Protein 7TDS (pdb70)

Foldseek 3Di:
DADADLVRLVLVLVLLLVCLDPVNDQRDDDVVRCVRGVLVVVLSVLSNVLSVVLVVVVVAPQDVVVSVVLSVVSNVLSVVLSPDCLQRNDQDDPRVPPPSRHNVNSSVVSSVSSVVSSVVSVVVVLVVLLVVLQVLCVVLQLNACVSCVPDDPVRLLVSLQVSLVRQLQDLSNVVSNLVSCVVVVHVVSVLSNLVSLLVCLLDPDDPDPSRLVSSLLSLLALQVSLPPPVSSVVVCVVCLLSSLVSLCVSVVPLPPLVVVQVVSCVSYPDPDCRSSCSRNPVSVVVVPDD

Secondary structure (DSSP, 8-state):
-----HHHHHHHHHHHHHTTSSS-PPP---HHHHHH-THHHHHHHHHHHHHHHHHHHHHTTS-HHHHHHHHHHHHHHHHHHHT-HHHHSPP-GGGTT-GGGSHHHHHHHHHHHHHHHHHHHHHHHHHHHHHHHHHHHHHTT-SSHHHHTT--HHHHHHHHHHHHHHHTT-HHHHHHHHHHHHHHT-HHHHHHHHHHHHHHHHH----SHHHHHHHHHHHHHHHHHHTT-HHHHHHHHHTHHHHHHHHHHHS--TT-HHHHHHHHHHH-SS--SHHHHIIIIIHHHHHH--

Nearest PDB structures (foldseek):
  7tdr-assembly1_A  TM=1.002E+00  e=1.238E-33  Aedes albopictus

Structure (mmCIF, N/CA/C/O backbone):
data_7TDS
#
_entry.id   7TDS
#
_cell.length_a   109.875
_cell.length_b   109.875
_cell.length_c   141.782
_cell.angle_alpha   90.000
_cell.angle_beta   90.000
_cell.angle_gamma   90.000
#
_symmetry.space_group_name_H-M   'P 43 21 2'
#
loop_
_entity.id
_entity.type
_entity.pdbx_description
1 polymer '34k2 salivary protein'
2 non-polymer 'SULFATE ION'
3 non-polymer 'NITRATE ION'
4 non-polymer 'SODIUM ION'
5 water water
#
loop_
_atom_site.group_PDB
_atom_site.id
_atom_site.type_symbol
_atom_site.label_atom_id
_atom_site.label_alt_id
_atom_site.label_comp_id
_atom_site.label_asym_id
_atom_site.label_entity_id
_atom_site.label_seq_id
_atom_site.pdbx_PDB_ins_code
_atom_site.Cartn_x
_atom_site.Cartn_y
_atom_site.Cartn_z
_atom_site.occupancy
_atom_site.B_iso_or_equiv
_atom_site.auth_seq_id
_atom_site.auth_comp_id
_atom_site.auth_asym_id
_atom_site.auth_atom_id
_atom_site.pdbx_PDB_model_num
ATOM 1 N N . SER A 1 7 ? 26.28744 96.24163 31.83775 1.000 109.58706 26 SER A N 1
ATOM 2 C CA . SER A 1 7 ? 27.72643 96.21227 32.08506 1.000 106.55872 26 SER A CA 1
ATOM 3 C C . SER A 1 7 ? 28.02920 96.23197 33.57948 1.000 102.62502 26 SER A C 1
ATOM 4 O O . SER A 1 7 ? 27.12262 96.33689 34.40575 1.000 105.79917 26 SER A O 1
ATOM 7 N N . CYS A 1 8 ? 29.31430 96.14203 33.91644 1.000 91.89852 27 CYS A N 1
ATOM 8 C CA . CYS A 1 8 ? 29.75689 96.04594 35.30204 1.000 86.59645 27 CYS A CA 1
ATOM 9 C C . CYS A 1 8 ? 31.02870 96.85767 35.47700 1.000 78.23978 27 CYS A C 1
ATOM 10 O O . CYS A 1 8 ? 32.05328 96.53511 34.86978 1.000 83.46513 27 CYS A O 1
ATOM 13 N N . THR A 1 9 ? 30.96681 97.89963 36.30517 1.000 61.49972 28 THR A N 1
ATOM 14 C CA . THR A 1 9 ? 32.15195 98.63135 36.73062 1.000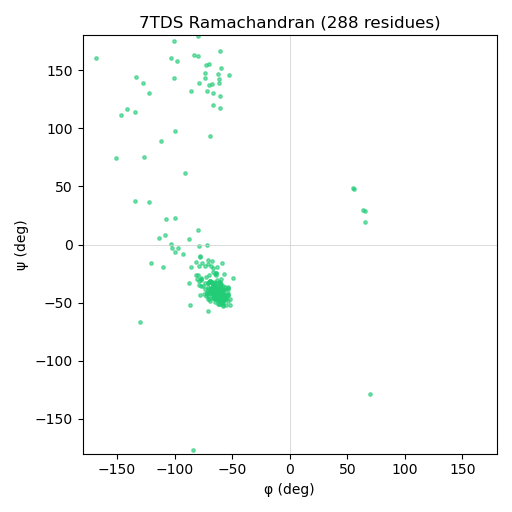 60.76698 28 THR A CA 1
ATOM 15 C C . THR A 1 9 ? 32.23703 98.58614 38.25492 1.000 66.69254 28 THR A C 1
ATOM 16 O O . THR A 1 9 ? 31.24196 98.81440 38.95254 1.000 73.15527 28 THR A O 1
ATOM 20 N N . VAL A 1 10 ? 33.41158 98.22958 38.75777 1.000 59.70122 29 VAL A N 1
ATOM 21 C CA . VAL A 1 10 ? 33.71882 98.20872 40.18079 1.000 59.40822 29 VAL A CA 1
ATOM 22 C C . VAL A 1 10 ? 34.98512 99.02270 40.36150 1.000 49.60812 29 VAL A C 1
ATOM 23 O O . VAL A 1 10 ? 35.90792 98.92392 39.54726 1.000 53.66836 29 VAL A O 1
ATOM 27 N N . SER A 1 11 ? 35.03460 99.83226 41.41150 1.000 46.42912 30 SER A N 1
ATOM 28 C CA . SER A 1 11 ? 36.26626 100.55552 41.68463 1.000 48.03748 30 SER A CA 1
ATOM 29 C C . SER A 1 11 ? 37.24045 99.65854 42.44957 1.000 41.58371 30 SER A C 1
ATOM 30 O O . SER A 1 11 ? 36.86846 98.62739 43.00831 1.000 40.93406 30 SER A O 1
ATOM 33 N N . GLU A 1 12 ? 38.50606 100.06745 42.45449 1.000 41.52610 31 GLU A N 1
ATOM 34 C CA . GLU A 1 12 ? 39.56143 99.26117 43.06043 1.000 43.59500 31 GLU A CA 1
ATOM 35 C C . GLU A 1 12 ? 39.24480 98.95604 44.52840 1.000 51.19752 31 GLU A C 1
ATOM 36 O O . GLU A 1 12 ? 39.32063 97.80126 44.96514 1.000 52.51658 31 GLU A O 1
ATOM 42 N N . GLU A 1 13 ? 38.82293 99.96929 45.29554 1.000 46.97140 32 GLU A N 1
ATOM 43 C CA . GLU A 1 13 ? 38.51070 99.71160 46.70053 1.000 52.24872 32 GLU A CA 1
ATOM 44 C C . GLU A 1 13 ? 37.20932 98.92872 46.85081 1.000 51.75789 32 GLU A C 1
ATOM 45 O O . GLU A 1 13 ? 37.05725 98.16919 47.81151 1.000 49.22890 32 GLU A O 1
ATOM 51 N N . ASP A 1 14 ? 36.26966 99.05854 45.91033 1.000 52.82117 33 ASP A N 1
ATOM 52 C CA . ASP A 1 14 ? 35.04391 98.26415 46.03019 1.000 52.42316 33 ASP A CA 1
ATOM 53 C C . ASP A 1 14 ? 35.30547 96.77553 45.80402 1.000 49.68128 33 ASP A C 1
ATOM 54 O O . ASP A 1 14 ? 34.62220 95.92974 46.39619 1.000 50.61806 33 ASP A O 1
ATOM 59 N N . LEU A 1 15 ? 36.28131 96.42794 44.96020 1.000 49.82229 34 LEU A N 1
ATOM 60 C CA . LEU A 1 15 ? 36.62763 95.01759 44.78709 1.000 51.15870 34 LEU A CA 1
ATOM 61 C C . LEU A 1 15 ? 37.13912 94.42254 46.09462 1.000 52.20186 34 LEU A C 1
ATOM 62 O O . LEU A 1 15 ? 36.84641 93.26443 46.42635 1.000 49.19576 34 LEU A O 1
ATOM 67 N N . THR A 1 16 ? 37.88735 95.21200 46.86170 1.000 49.41805 35 THR A N 1
ATOM 68 C CA . THR A 1 16 ? 38.35562 94.75371 48.16665 1.000 47.29560 35 THR A CA 1
ATOM 69 C C . THR A 1 16 ? 37.19563 94.47344 49.11302 1.000 49.91422 35 THR A C 1
ATOM 70 O O . THR A 1 16 ? 37.22856 93.49237 49.86937 1.000 53.54893 35 THR A O 1
ATOM 74 N N . THR A 1 17 ? 36.14709 95.30621 49.09137 1.000 50.10145 36 THR A N 1
ATOM 75 C CA . THR A 1 17 ? 35.05134 94.99849 50.01098 1.000 52.19053 36 THR A CA 1
ATOM 76 C C . THR A 1 17 ? 34.18994 93.84545 49.50804 1.000 48.62104 36 THR A C 1
ATOM 77 O O . THR A 1 17 ? 33.64079 93.10151 50.32365 1.000 50.53271 36 THR A O 1
ATOM 81 N N . ILE A 1 18 ? 34.09056 93.64180 48.19036 1.000 52.44485 37 ILE A N 1
ATOM 82 C CA . ILE A 1 18 ? 33.44979 92.42642 47.68331 1.000 46.73288 37 ILE A CA 1
ATOM 83 C C . ILE A 1 18 ? 34.17877 91.19517 48.21074 1.000 47.12078 37 ILE A C 1
ATOM 84 O O . ILE A 1 18 ? 33.55863 90.24636 48.70576 1.000 46.36782 37 ILE A O 1
ATOM 89 N N . ARG A 1 19 ? 35.51324 91.21089 48.13432 1.000 44.73863 38 ARG A N 1
ATOM 90 C CA .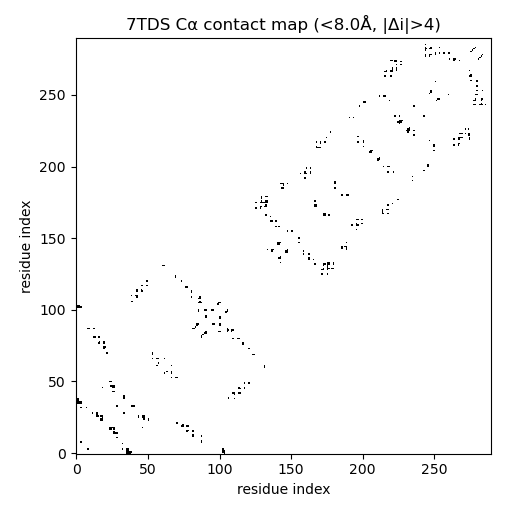 ARG A 1 19 ? 36.31897 90.09608 48.62368 1.000 48.65663 38 ARG A CA 1
ATOM 91 C C . ARG A 1 19 ? 36.06290 89.83317 50.10465 1.000 52.21760 38 ARG A C 1
ATOM 92 O O . ARG A 1 19 ? 35.83599 88.69015 50.51572 1.000 54.20291 38 ARG A O 1
ATOM 100 N N . ASN A 1 20 ? 36.07447 90.87802 50.91944 1.000 51.56707 39 ASN A N 1
ATOM 101 C CA . ASN A 1 20 ? 35.81715 90.65890 52.33408 1.000 56.64813 39 ASN A CA 1
ATOM 102 C C . ASN A 1 20 ? 34.38740 90.19566 52.58402 1.000 55.40242 39 ASN A C 1
ATOM 103 O O . ASN A 1 20 ? 34.15778 89.36041 53.46231 1.000 53.54824 39 ASN A O 1
ATOM 108 N N . ALA A 1 21 ? 33.41740 90.69793 51.82034 1.000 54.52680 40 ALA A N 1
ATOM 109 C CA . ALA A 1 21 ? 32.04111 90.26646 52.03676 1.000 57.84890 40 ALA A CA 1
ATOM 110 C C . ALA A 1 21 ? 31.84596 88.80012 51.66310 1.000 63.27631 40 ALA A C 1
ATOM 111 O O . ALA A 1 21 ? 31.02591 88.10549 52.27331 1.000 67.76588 40 ALA A O 1
ATOM 113 N N . ILE A 1 22 ? 32.58850 88.31021 50.67164 1.000 62.97104 41 ILE A N 1
ATOM 114 C CA . ILE A 1 22 ? 32.50959 86.89463 50.32634 1.000 58.58947 41 ILE A CA 1
ATOM 115 C C . ILE A 1 22 ? 33.14663 86.04143 51.41860 1.000 61.53952 41 ILE A C 1
ATOM 116 O O . ILE A 1 22 ? 32.60370 85.00016 51.80218 1.000 60.89410 41 ILE A O 1
ATOM 121 N N . GLN A 1 23 ? 34.286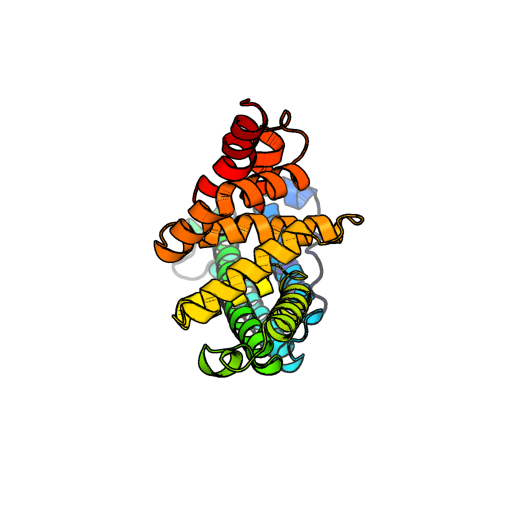86 86.48031 51.96305 1.000 62.49242 42 GLN A N 1
ATOM 122 C CA . GLN A 1 23 ? 34.90874 85.72685 53.04621 1.000 61.62663 42 GLN A CA 1
ATOM 123 C C . GLN A 1 23 ? 33.99448 85.65051 54.26146 1.000 62.96203 42 GLN A C 1
ATOM 124 O O . GLN A 1 23 ? 33.90045 84.60171 54.90875 1.000 65.26288 42 GLN A O 1
ATOM 130 N N . LYS A 1 24 ? 33.29402 86.74504 54.57332 1.000 67.80168 43 LYS A N 1
ATOM 131 C CA . LYS A 1 24 ? 32.39784 86.75133 55.72544 1.000 75.88087 43 LYS A CA 1
ATOM 132 C C . LYS A 1 24 ? 31.20386 85.82591 55.53645 1.000 75.82772 43 LYS A C 1
ATOM 133 O O . LYS A 1 24 ? 30.62802 85.37239 56.52799 1.000 74.56161 43 LYS A O 1
ATOM 139 N N . ALA A 1 25 ? 30.82540 85.52056 54.29821 1.000 75.33158 44 ALA A N 1
ATOM 140 C CA . ALA A 1 25 ? 29.73002 84.58715 54.07860 1.000 81.22108 44 ALA A CA 1
ATOM 141 C C . ALA A 1 25 ? 30.14234 83.12980 54.27172 1.000 79.23216 44 ALA A C 1
ATOM 142 O O . ALA A 1 25 ? 29.26975 82.25536 54.30887 1.000 83.73339 44 ALA A O 1
ATOM 144 N N . SER A 1 26 ? 31.43899 82.84919 54.39672 1.000 71.98846 45 SER A N 1
ATOM 145 C CA . SER A 1 26 ? 31.92331 81.48823 54.58344 1.000 71.94464 45 SER A CA 1
ATOM 146 C C . SER A 1 26 ? 31.84372 80.99678 56.02441 1.000 76.71557 45 SER A C 1
ATOM 147 O O . SER A 1 26 ? 31.95713 79.78505 56.23763 1.000 71.91744 45 SER A O 1
ATOM 150 N N . ARG A 1 27 ? 31.64693 81.89126 56.99833 1.000 92.01588 46 ARG A N 1
ATOM 151 C CA . ARG A 1 27 ? 31.95484 81.62840 58.40156 1.000 111.72579 46 ARG A CA 1
ATOM 152 C C . ARG A 1 27 ? 30.81721 80.89265 59.10424 1.000 121.33819 46 ARG A C 1
ATOM 153 O O . ARG A 1 27 ? 29.80711 80.52761 58.50075 1.000 121.35372 46 ARG A O 1
ATOM 161 N N . ALA A 1 28 ? 30.99103 80.67912 60.41526 1.000 130.29812 47 ALA A N 1
ATOM 162 C CA . ALA A 1 28 ? 30.02984 79.88904 61.18393 1.000 133.71091 47 ALA A CA 1
ATOM 163 C C . ALA A 1 28 ? 28.65339 80.54076 61.21565 1.000 132.82701 47 ALA A C 1
ATOM 164 O O . ALA A 1 28 ? 27.63692 79.84031 61.29537 1.000 136.17283 47 ALA A O 1
ATOM 166 N N . SER A 1 29 ? 28.59938 81.87233 61.14961 1.000 119.14013 48 SER A N 1
ATOM 167 C CA . SER A 1 29 ? 27.32287 82.57640 61.14701 1.000 110.19891 48 SER A CA 1
ATOM 168 C C . SER A 1 29 ? 26.61780 82.51397 59.79045 1.000 103.75352 48 SER A C 1
ATOM 169 O O . SER A 1 29 ? 25.38241 82.55186 59.74293 1.000 94.47122 48 SER A O 1
ATOM 172 N N . LEU A 1 30 ? 27.37349 82.43954 58.68686 1.000 107.23061 49 LEU A N 1
ATOM 173 C CA . LEU A 1 30 ? 26.81079 82.29330 57.33718 1.000 107.14016 49 LEU A CA 1
ATOM 174 C C . LEU A 1 30 ? 25.81371 83.40990 57.01077 1.000 110.65807 49 LEU A C 1
ATOM 175 O O . LEU A 1 30 ? 24.71154 83.16338 56.51336 1.000 105.35685 49 LEU A O 1
ATOM 180 N N . ASP A 1 31 ? 26.21387 84.65143 57.28582 1.000 115.65379 50 ASP A N 1
ATOM 181 C CA . ASP A 1 31 ? 25.31752 85.78997 57.13451 1.000 116.83803 50 ASP A CA 1
ATOM 182 C C . ASP A 1 31 ? 25.21780 86.23111 55.67709 1.000 113.63809 50 ASP A C 1
ATOM 183 O O . ASP A 1 31 ? 26.06678 85.91297 54.83793 1.000 107.29505 50 ASP A O 1
ATOM 188 N N . ASP A 1 32 ? 24.16306 86.99655 55.39567 1.000 115.56391 51 ASP A N 1
ATOM 189 C CA . ASP A 1 32 ? 23.91280 87.49642 54.05020 1.000 113.88521 51 ASP A CA 1
ATOM 190 C C . ASP A 1 32 ? 24.91678 88.57855 53.67469 1.000 110.56195 51 ASP A C 1
ATOM 191 O O . ASP A 1 32 ? 25.16310 89.51093 54.44794 1.000 113.11056 51 ASP A O 1
ATOM 196 N N . VAL A 1 33 ? 25.48856 88.45145 52.47609 1.000 104.42129 52 VAL A N 1
ATOM 197 C CA . VAL A 1 33 ? 26.36729 89.48423 51.94084 1.000 105.54131 52 VAL A CA 1
ATOM 198 C C . VAL A 1 33 ? 25.58118 90.78254 51.81737 1.000 109.91719 52 VAL A C 1
ATOM 199 O O . VAL A 1 33 ? 24.59739 90.86367 51.07046 1.000 111.80515 52 VAL A O 1
ATOM 203 N N . ASN A 1 34 ? 26.00620 91.80455 52.55380 1.000 110.41729 53 ASN A N 1
ATOM 204 C CA . ASN A 1 34 ? 25.29938 93.08102 52.60827 1.000 111.62112 53 ASN A CA 1
ATOM 205 C C . ASN A 1 34 ? 26.16749 94.13438 51.92358 1.000 102.38573 53 ASN A C 1
ATOM 206 O O . ASN A 1 34 ? 26.98807 94.79470 52.56156 1.000 104.57095 53 ASN A O 1
ATOM 211 N N . LEU A 1 35 ? 25.98299 94.28354 50.61429 1.000 88.61359 54 LEU A N 1
ATOM 212 C CA . LEU A 1 35 ? 26.73059 95.25172 49.82556 1.000 78.01780 54 LEU A CA 1
ATOM 213 C C . LEU A 1 35 ? 25.87829 96.49144 49.57380 1.000 72.60054 54 LEU A C 1
ATOM 214 O O . LEU A 1 35 ? 24.66186 96.39430 49.37445 1.000 71.48968 54 LEU A O 1
ATOM 219 N N . ASP A 1 36 ? 26.53112 97.65516 49.58906 1.000 67.30614 55 ASP A N 1
ATOM 220 C CA . ASP A 1 36 ? 25.87605 98.91945 49.27615 1.000 78.44200 55 ASP A CA 1
ATOM 221 C C . ASP A 1 36 ? 25.14577 98.83343 47.93796 1.000 84.82237 55 ASP A C 1
ATOM 222 O O . ASP A 1 36 ? 25.59915 98.17052 46.99730 1.000 86.44079 55 ASP A O 1
ATOM 227 N N . GLU A 1 37 ? 24.00587 99.53065 47.85159 1.000 88.74216 56 GLU A N 1
ATOM 228 C CA . GLU A 1 37 ? 23.20059 99.48758 46.63260 1.000 93.54934 56 GLU A CA 1
ATOM 229 C C . GLU A 1 37 ? 23.89011 100.20566 45.47544 1.000 91.23858 56 GLU A C 1
ATOM 230 O O . GLU A 1 37 ? 23.81676 99.74845 44.32771 1.000 89.27807 56 GLU A O 1
ATOM 236 N N . ASP A 1 38 ? 24.55324 101.33458 45.75242 1.000 95.62437 57 ASP A N 1
ATOM 237 C CA . ASP A 1 38 ? 25.34442 102.00741 44.72379 1.000 99.57348 57 ASP A CA 1
ATOM 238 C C . ASP A 1 38 ? 26.33419 101.04229 44.08956 1.000 90.76981 57 ASP A C 1
ATOM 239 O O . ASP A 1 38 ? 26.56235 101.07078 42.87331 1.000 90.83609 57 ASP A O 1
ATOM 244 N N . LEU A 1 39 ? 26.91992 100.16907 44.90857 1.000 80.97212 58 LEU A N 1
ATOM 245 C CA . LEU A 1 39 ? 27.88244 99.19442 44.41716 1.000 73.36465 58 LEU A CA 1
ATOM 246 C C . LEU A 1 39 ? 27.19595 98.12740 43.57184 1.000 71.05647 58 LEU A C 1
ATOM 247 O O . LEU A 1 39 ? 27.66751 97.78924 42.47881 1.000 72.34768 58 LEU A O 1
ATOM 252 N N . ILE A 1 40 ? 26.07537 97.58837 44.06187 1.000 65.34168 59 ILE A N 1
ATOM 253 C CA . ILE A 1 40 ? 25.30201 96.62453 43.28046 1.000 69.01177 59 ILE A CA 1
ATOM 254 C C . ILE A 1 40 ? 24.85089 97.24467 41.96352 1.000 72.54175 59 ILE A C 1
ATOM 255 O O . ILE A 1 40 ? 24.82898 96.57999 40.91856 1.000 70.98967 59 ILE A O 1
ATOM 260 N N . ALA A 1 41 ? 24.47928 98.52718 41.99640 1.000 70.52971 60 ALA A N 1
ATOM 261 C CA . ALA A 1 41 ? 23.96405 99.18816 40.80303 1.000 73.81373 60 ALA A CA 1
ATOM 262 C C . ALA A 1 41 ? 25.00196 99.20411 39.68882 1.000 75.56348 60 ALA A C 1
ATOM 263 O O . ALA A 1 41 ? 24.68746 98.90110 38.53166 1.000 77.71233 60 ALA A O 1
ATOM 265 N N . LYS A 1 42 ? 26.25200 99.54833 40.02285 1.000 70.34661 61 LYS A N 1
ATOM 266 C CA . LYS A 1 42 ? 27.30475 99.63795 39.01870 1.000 67.50216 61 LYS A CA 1
ATOM 267 C C . LYS A 1 42 ? 27.72898 98.27702 38.49048 1.000 68.73500 61 LYS A C 1
ATOM 268 O O . LYS A 1 42 ? 28.42193 98.21794 37.47048 1.000 70.46234 61 LYS A O 1
ATOM 274 N N . CYS A 1 43 ? 27.34015 97.18838 39.14718 1.000 66.46466 62 CYS A N 1
ATOM 275 C CA . CYS A 1 43 ? 27.74120 95.84505 38.72904 1.000 65.89784 62 CYS A CA 1
ATOM 276 C C . CYS A 1 43 ? 26.66116 94.86165 39.14710 1.000 72.44943 62 CYS A C 1
ATOM 277 O O . CYS A 1 43 ? 26.83091 94.08157 40.09903 1.000 64.16371 62 CYS A O 1
ATOM 280 N N . PRO A 1 44 ? 25.51874 94.85592 38.44295 1.000 78.84203 63 PRO A N 1
ATOM 281 C CA . PRO A 1 44 ? 24.38652 94.00947 38.85806 1.000 75.81161 63 PRO A CA 1
ATOM 282 C C . PRO A 1 44 ? 24.68959 92.52191 38.82627 1.000 69.56442 63 PRO A C 1
ATOM 283 O O . PRO A 1 44 ? 23.97776 91.74738 39.47365 1.000 71.42337 63 PRO A O 1
ATOM 287 N N . LEU A 1 45 ? 25.72379 92.10249 38.09877 1.000 65.91088 64 LEU A N 1
ATOM 288 C CA . LEU A 1 45 ? 26.21150 90.73031 38.18224 1.000 65.88261 64 LEU A CA 1
ATOM 289 C C . LEU A 1 45 ? 26.43102 90.27608 39.62837 1.000 66.49876 64 LEU A C 1
ATOM 290 O O . LEU A 1 45 ? 26.32640 89.08026 39.92588 1.000 68.66290 64 LEU A O 1
ATOM 295 N N . LEU A 1 46 ? 26.73609 91.21133 40.53892 1.000 59.58597 65 LEU A N 1
ATOM 296 C CA . LEU A 1 46 ? 26.96182 90.85307 41.93876 1.000 62.35193 65 LEU A CA 1
ATOM 297 C C . LEU A 1 46 ? 25.71232 90.28506 42.58984 1.000 59.57852 65 LEU A C 1
ATOM 298 O O . LEU A 1 46 ? 25.81945 89.51244 43.54532 1.000 54.48571 65 LEU A O 1
ATOM 303 N N . LYS A 1 47 ? 24.52819 90.65419 42.09221 1.000 61.53027 66 LYS A N 1
ATOM 304 C CA . LYS A 1 47 ? 23.28434 90.18646 42.69705 1.000 67.75101 66 LYS A CA 1
ATOM 305 C C . LYS A 1 47 ? 23.17417 88.66587 42.65829 1.000 65.01316 66 LYS A C 1
ATOM 306 O O . LYS A 1 47 ? 22.73125 88.04528 43.63246 1.000 65.85595 66 LYS A O 1
ATOM 312 N N . THR A 1 48 ? 23.58002 88.04364 41.54901 1.000 65.24320 67 THR A N 1
ATOM 313 C CA . THR A 1 48 ? 23.45356 86.59232 41.45013 1.000 66.17395 67 THR A CA 1
ATOM 314 C C . THR A 1 48 ? 24.53836 85.87617 42.24418 1.000 63.89715 67 THR A C 1
ATOM 315 O O . THR A 1 48 ? 24.30556 84.76881 42.74001 1.000 68.04969 67 THR A O 1
ATOM 319 N N . ILE A 1 49 ? 25.71471 86.49126 42.39210 1.000 61.48420 68 ILE A N 1
ATOM 320 C CA . ILE A 1 49 ? 26.73973 85.93663 43.27597 1.000 56.30087 68 ILE A CA 1
ATOM 321 C C . ILE A 1 49 ? 26.23153 85.89239 44.71481 1.000 56.28064 68 ILE A C 1
ATOM 322 O O . ILE A 1 49 ? 26.30851 84.85858 45.38752 1.000 55.14240 68 ILE A O 1
ATOM 327 N N . THR A 1 50 ? 25.70819 87.01571 45.21124 1.000 56.87107 69 THR A N 1
ATOM 328 C CA . THR A 1 50 ? 25.23342 87.04289 46.59304 1.000 64.85699 69 THR A CA 1
ATOM 329 C C . THR A 1 50 ? 24.02142 86.13819 46.77950 1.000 64.51392 69 THR A C 1
ATOM 330 O O . THR A 1 50 ? 23.87001 85.51333 47.83504 1.000 62.44502 69 THR A O 1
ATOM 334 N N . ALA A 1 51 ? 23.16799 86.03030 45.75730 1.000 61.02656 70 ALA A N 1
ATOM 335 C CA . ALA A 1 51 ? 22.04540 85.10426 45.83671 1.000 59.27918 70 ALA A CA 1
ATOM 336 C C . ALA A 1 51 ? 22.52607 83.66106 45.96657 1.000 61.58356 70 ALA A C 1
ATOM 337 O O . ALA A 1 51 ? 21.96484 82.88326 46.74779 1.000 61.14039 70 ALA A O 1
ATOM 339 N N . SER A 1 52 ? 23.58043 83.29077 45.23028 1.000 58.29726 71 SER A N 1
ATOM 340 C CA . SER A 1 52 ? 24.11465 81.93047 45.32344 1.000 56.76204 71 SER A CA 1
ATOM 341 C C . SER A 1 52 ? 24.59238 81.60746 46.73656 1.000 58.41726 71 SER A C 1
ATOM 342 O O . SER A 1 52 ? 24.27720 80.54246 47.28083 1.000 57.82683 71 SER A O 1
ATOM 345 N N . LEU A 1 53 ? 25.39250 82.50051 47.33475 1.000 56.68584 72 LEU A N 1
ATOM 346 C CA . LEU A 1 53 ? 25.94675 82.21987 48.65652 1.000 55.92786 72 LEU A CA 1
ATOM 347 C C . LEU A 1 53 ? 24.84909 82.15387 49.70743 1.000 54.95460 72 LEU A C 1
ATOM 348 O O . LEU A 1 53 ? 24.91224 81.33156 50.63011 1.000 58.73507 72 LEU A O 1
ATOM 353 N N . LYS A 1 54 ? 23.84922 83.03276 49.59680 1.000 56.36000 73 LYS A N 1
ATOM 354 C CA . LYS A 1 54 ? 22.68731 82.95199 50.47431 1.000 64.65035 73 LYS A CA 1
ATOM 355 C C . LYS A 1 54 ? 21.99381 81.60036 50.32954 1.000 65.91234 73 LYS A C 1
ATOM 356 O O . LYS A 1 54 ? 21.61848 80.97042 51.32665 1.000 66.81590 73 LYS A O 1
ATOM 362 N N . SER A 1 55 ? 21.84072 81.12989 49.08779 1.000 61.02415 74 SER A N 1
ATOM 363 C CA . SER A 1 55 ? 21.17969 79.85316 48.84738 1.000 57.80594 74 SER A CA 1
ATOM 364 C C . SER A 1 55 ? 21.93264 78.70310 49.51025 1.000 54.61596 74 SER A C 1
ATOM 365 O O . SER A 1 55 ? 21.32263 77.85740 50.17163 1.000 56.95585 74 SER A O 1
ATOM 368 N N . VAL A 1 56 ? 23.26291 78.67098 49.37828 1.000 51.58371 75 VAL A N 1
ATOM 369 C CA . VAL A 1 56 ? 24.03804 77.59720 50.00190 1.000 52.29444 75 VAL A CA 1
ATOM 370 C C . VAL A 1 56 ? 23.87638 77.62596 51.51462 1.000 56.29970 75 VAL A C 1
ATOM 371 O O . VAL A 1 56 ? 23.69854 76.58226 52.15505 1.000 58.41315 75 VAL A O 1
ATOM 375 N N . ALA A 1 57 ? 23.96734 78.81816 52.11483 1.000 56.76091 76 ALA A N 1
ATOM 376 C CA . ALA A 1 57 ? 23.86601 78.92267 53.56902 1.000 56.39770 76 ALA A CA 1
ATOM 377 C C . ALA A 1 57 ? 22.48910 78.48617 54.04621 1.000 53.93524 76 ALA A C 1
ATOM 378 O O . ALA A 1 57 ? 22.35957 77.74463 55.02749 1.000 52.27337 76 ALA A O 1
ATOM 380 N N . SER A 1 58 ? 21.44232 78.95412 53.35828 1.000 60.80584 77 SER A N 1
ATOM 381 C CA . SER A 1 58 ? 20.07847 78.55650 53.69190 1.000 64.27531 77 SER A CA 1
ATOM 382 C C . SER A 1 58 ? 19.88483 77.04592 53.56443 1.000 66.46970 77 SER A C 1
ATOM 383 O O . SER A 1 58 ? 19.13874 76.44553 54.34757 1.000 65.74669 77 SER A O 1
ATOM 386 N N . GLU A 1 59 ? 20.57769 76.40979 52.61435 1.000 63.12294 78 GLU A N 1
ATOM 387 C CA . GLU A 1 59 ? 20.48844 74.95998 52.47624 1.000 68.06802 78 GLU A CA 1
ATOM 388 C C . GLU A 1 59 ? 21.24900 74.24518 53.59121 1.000 64.99204 78 GLU A C 1
ATOM 389 O O . GLU A 1 59 ? 20.79822 73.20823 54.09049 1.000 71.24738 78 GLU A O 1
ATOM 395 N N . ILE A 1 60 ? 22.40728 74.77436 53.99193 1.000 58.52855 79 ILE A N 1
ATOM 396 C CA . ILE A 1 60 ? 23.12673 74.20105 55.12606 1.000 62.17306 79 ILE A CA 1
ATOM 397 C C . ILE A 1 60 ? 22.31621 74.35717 56.40867 1.000 64.11004 79 ILE A C 1
ATOM 398 O O . ILE A 1 60 ? 22.36318 73.48991 57.29057 1.000 61.24636 79 ILE A O 1
ATOM 403 N N . ALA A 1 61 ? 21.55688 75.45202 56.53558 1.000 62.23246 80 ALA A N 1
ATOM 404 C CA . ALA A 1 61 ? 20.73145 75.62761 57.72862 1.000 69.04979 80 ALA A CA 1
ATOM 405 C C . ALA A 1 61 ? 19.62992 74.57631 57.78826 1.000 74.32768 80 ALA A C 1
ATOM 406 O O . ALA A 1 61 ? 19.33552 74.03929 58.86091 1.000 77.90279 80 ALA A O 1
ATOM 408 N N . THR A 1 62 ? 19.02352 74.25632 56.63819 1.000 75.88887 81 THR A N 1
ATOM 409 C CA . THR A 1 62 ? 17.99910 73.21384 56.59232 1.000 75.64758 81 THR A CA 1
ATOM 410 C C . THR A 1 62 ? 18.54712 71.87352 57.07067 1.000 81.55093 81 THR A C 1
ATOM 411 O O . THR A 1 62 ? 17.85632 71.13074 57.77928 1.000 80.98038 81 THR A O 1
ATOM 415 N N . LEU A 1 63 ? 19.79624 71.55944 56.71322 1.000 85.40337 82 LEU A N 1
ATOM 416 C CA . LEU A 1 63 ? 20.41692 70.30795 57.14518 1.000 85.53630 82 LEU A CA 1
ATOM 417 C C . LEU A 1 63 ? 20.36494 70.11943 58.65588 1.000 88.27481 82 LEU A C 1
ATOM 418 O O . LEU A 1 63 ? 20.12851 69.00612 59.14235 1.000 84.79262 82 LEU A O 1
ATOM 423 N N . LYS A 1 64 ? 20.60983 71.18753 59.41687 1.000 103.22289 83 LYS A N 1
ATOM 424 C CA . LYS A 1 64 ? 20.60077 71.07041 60.87424 1.000 111.68912 83 LYS A CA 1
ATOM 425 C C . LYS A 1 64 ? 19.23358 70.63616 61.38972 1.000 111.05234 83 LYS A C 1
ATOM 426 O O . LYS A 1 64 ? 19.14108 69.83323 62.32638 1.000 115.51219 83 LYS A O 1
ATOM 432 N N . ASP A 1 65 ? 18.16066 71.14439 60.77702 1.000 111.03905 84 ASP A N 1
ATOM 433 C CA . ASP A 1 65 ? 16.80823 70.84291 61.24054 1.000 115.22326 84 ASP A CA 1
ATOM 434 C C . ASP A 1 65 ? 16.46798 69.36476 61.11351 1.000 108.43438 84 ASP A C 1
ATOM 435 O O . ASP A 1 65 ? 15.58996 68.87075 61.82669 1.000 114.83663 84 ASP A O 1
ATOM 440 N N . THR A 1 66 ? 17.12213 68.65088 60.20452 1.000 98.15033 85 THR A N 1
ATOM 441 C CA . THR A 1 66 ? 16.84024 67.23995 60.01069 1.000 87.57142 85 THR A CA 1
ATOM 442 C C . THR A 1 66 ? 17.53381 66.40281 61.08403 1.000 89.01787 85 THR A C 1
ATOM 443 O O . THR A 1 66 ? 18.25989 66.91053 61.94925 1.000 81.60507 85 THR A O 1
ATOM 447 N N . GLY A 1 67 ? 17.32161 65.08989 61.00641 1.000 102.44226 86 GLY A N 1
ATOM 448 C CA . GLY A 1 67 ? 17.95298 64.12922 61.88286 1.000 116.27301 86 GLY A CA 1
ATOM 449 C C . GLY A 1 67 ? 19.37226 63.76268 61.52131 1.000 119.99670 86 GLY A C 1
ATOM 450 O O . GLY A 1 67 ? 19.90858 62.78730 62.05306 1.000 128.29899 86 GLY A O 1
ATOM 451 N N . ILE A 1 68 ? 20.00149 64.51598 60.62039 1.000 107.68113 87 ILE A N 1
ATOM 452 C CA . ILE A 1 68 ? 21.38987 64.26048 60.26812 1.000 98.46919 87 ILE A CA 1
ATOM 453 C C . ILE A 1 68 ? 22.28380 64.62682 61.44330 1.000 96.64767 87 ILE A C 1
ATOM 454 O O . ILE A 1 68 ? 22.07648 65.65093 62.11159 1.000 92.82030 87 ILE A O 1
ATOM 459 N N . SER A 1 69 ? 23.27043 63.77252 61.71651 1.000 98.31582 88 SER A N 1
ATOM 460 C CA . SER A 1 69 ? 24.16690 63.99735 62.84325 1.000 102.39933 88 SER A CA 1
ATOM 461 C C . SER A 1 69 ? 24.92402 65.30417 62.66321 1.000 108.05391 88 SER A C 1
ATOM 462 O O . SER A 1 69 ? 25.37162 65.63483 61.56047 1.000 108.85999 88 SER A O 1
ATOM 465 N N . GLU A 1 70 ? 25.06434 66.05411 63.75914 1.000 109.59074 89 GLU A N 1
ATOM 466 C CA . GLU A 1 70 ? 25.75994 67.33326 63.68891 1.000 112.24444 89 GLU A CA 1
ATOM 467 C C . GLU A 1 70 ? 27.24439 67.16204 63.39942 1.000 112.43928 89 GLU A C 1
ATOM 468 O O . GLU A 1 70 ? 27.91409 68.14339 63.06010 1.000 111.71639 89 GLU A O 1
ATOM 474 N N . GLU A 1 71 ? 27.77300 65.94457 63.53709 1.000 113.49661 90 GLU A N 1
ATOM 475 C CA . GLU A 1 71 ? 29.12429 65.66792 63.06475 1.000 116.45438 90 GLU A CA 1
ATOM 476 C C . GLU A 1 71 ? 29.21730 65.86465 61.55639 1.000 111.71201 90 GLU A C 1
ATOM 477 O O . GLU A 1 71 ? 30.16091 66.48705 61.05351 1.000 108.38254 90 GLU A O 1
ATOM 483 N N . GLN A 1 72 ? 28.22853 65.34567 60.81911 1.000 106.37833 91 GLN A N 1
ATOM 484 C CA . GLN A 1 72 ? 28.23622 65.45025 59.36380 1.000 99.87161 91 GLN A CA 1
ATOM 485 C C . GLN A 1 72 ? 27.98128 66.88072 58.90410 1.000 90.51949 91 GLN A C 1
ATOM 486 O O . GLN A 1 72 ? 28.58423 67.33821 57.92633 1.000 85.35558 91 GLN A O 1
ATOM 492 N N . VAL A 1 73 ? 27.09049 67.59919 59.59441 1.000 88.19436 92 VAL A N 1
ATOM 493 C CA . VAL A 1 73 ? 26.88153 69.01616 59.31054 1.000 83.94016 92 VAL A CA 1
ATOM 494 C C . VAL A 1 73 ? 28.17124 69.80191 59.50345 1.000 86.04797 92 VAL A C 1
ATOM 495 O O . VAL A 1 73 ? 28.44901 70.74847 58.75584 1.000 82.35181 92 VAL A O 1
ATOM 499 N N . ASP A 1 74 ? 28.98417 69.42108 60.49409 1.000 90.96090 93 ASP A N 1
ATOM 500 C CA . ASP A 1 74 ? 30.26131 70.09588 60.71249 1.000 94.50773 93 ASP A CA 1
ATOM 501 C C . ASP A 1 74 ? 31.24513 69.81155 59.58534 1.000 87.86324 93 ASP A C 1
ATOM 502 O O . ASP A 1 74 ? 31.96769 70.71357 59.14932 1.000 87.67242 93 ASP A O 1
ATOM 507 N N . GLU A 1 75 ? 31.30441 68.55987 59.11924 1.000 85.53540 94 GLU A N 1
ATOM 508 C CA . GLU A 1 75 ? 32.12950 68.23524 57.95955 1.000 90.77574 94 GLU A CA 1
ATOM 509 C C . GLU A 1 75 ? 31.70254 69.04810 56.74241 1.000 85.16361 94 GLU A C 1
ATOM 510 O O . GLU A 1 75 ? 32.54603 69.55581 55.99359 1.000 83.80870 94 GLU A O 1
ATOM 516 N N . LEU A 1 76 ? 30.39343 69.19983 56.54359 1.000 80.27278 95 LEU A N 1
ATOM 517 C CA . LEU A 1 76 ? 29.90215 70.00669 55.43441 1.000 77.74125 95 LEU A CA 1
ATOM 518 C C . LEU A 1 76 ? 30.26858 71.47770 55.60242 1.000 76.60985 95 LEU A C 1
ATOM 519 O O . LEU A 1 76 ? 30.69168 72.12876 54.63864 1.000 67.80320 95 LEU A O 1
ATOM 524 N N . LYS A 1 77 ? 30.09656 72.02578 56.81231 1.000 76.47987 96 LYS A N 1
ATOM 525 C CA . LYS A 1 77 ? 30.35905 73.44713 57.01305 1.000 77.13480 96 LYS A CA 1
ATOM 526 C C . LYS A 1 77 ? 31.82972 73.77680 56.80295 1.000 75.92488 96 LYS A C 1
ATOM 527 O O . LYS A 1 77 ? 32.15515 74.86192 56.30719 1.000 72.18907 96 LYS A O 1
ATOM 533 N N . GLN A 1 78 ? 32.73080 72.85710 57.15731 1.000 72.34830 97 GLN A N 1
ATOM 534 C CA . GLN A 1 78 ? 34.14910 73.10773 56.93498 1.000 77.14980 97 GLN A CA 1
ATOM 535 C C . GLN A 1 78 ? 34.53048 72.95763 55.47044 1.000 72.19229 97 GLN A C 1
ATOM 536 O O . GLN A 1 78 ? 35.38923 73.70104 54.98585 1.000 72.88150 97 GLN A O 1
ATOM 542 N N . SER A 1 79 ? 33.91236 72.01295 54.75701 1.000 68.74299 98 SER A N 1
ATOM 543 C CA . SER A 1 79 ? 34.10664 71.92641 53.31250 1.000 66.71647 98 SER A CA 1
ATOM 544 C C . SER A 1 79 ? 33.69700 73.22932 52.63129 1.000 62.97391 98 SER A C 1
ATOM 545 O O . SER A 1 79 ? 34.47053 73.81132 51.86458 1.000 65.80455 98 SER A O 1
ATOM 548 N N . TYR A 1 80 ? 32.48139 73.70805 52.91279 1.000 61.37061 99 TYR A N 1
ATOM 549 C CA . TYR A 1 80 ? 32.04161 75.01061 52.41896 1.000 59.88798 99 TYR A CA 1
ATOM 550 C C . TYR A 1 80 ? 33.04978 76.09928 52.75745 1.000 64.00890 99 TYR A C 1
ATOM 551 O O . TYR A 1 80 ? 33.41857 76.91556 51.90269 1.000 63.24142 99 TYR A O 1
ATOM 560 N N . GLU A 1 81 ? 33.50824 76.12400 54.00879 1.000 69.50017 100 GLU A N 1
ATOM 561 C CA . GLU A 1 81 ? 34.42167 77.17916 54.43953 1.000 74.15947 100 GLU A CA 1
ATOM 562 C C . GLU A 1 81 ? 35.73978 77.11615 53.67576 1.000 64.48991 100 GLU A C 1
ATOM 563 O O . GLU A 1 81 ? 36.28343 78.15141 53.26998 1.000 58.77977 100 GLU A O 1
ATOM 569 N N . GLN A 1 82 ? 36.27016 75.90780 53.47286 1.000 64.35431 101 GLN A N 1
ATOM 570 C CA . GLN A 1 82 ? 37.50550 75.76541 52.71247 1.000 69.23236 101 GLN A CA 1
ATOM 571 C C . GLN A 1 82 ? 37.31277 76.19764 51.26703 1.000 64.01176 101 GLN A C 1
ATOM 572 O O . GLN A 1 82 ? 38.18271 76.86052 50.69577 1.000 63.81721 101 GLN A O 1
ATOM 578 N N . GLN A 1 83 ? 36.16788 75.86183 50.66841 1.000 56.48474 102 GLN A N 1
ATOM 579 C CA . GLN A 1 83 ? 35.96704 76.17874 49.26020 1.000 60.92204 102 GLN A CA 1
ATOM 580 C C . GLN A 1 83 ? 35.78736 77.67684 49.04320 1.000 63.36849 102 GLN A C 1
ATOM 581 O O . GLN A 1 83 ? 36.25492 78.22605 48.03641 1.000 66.85383 102 GLN A O 1
ATOM 587 N N . VAL A 1 84 ? 35.11584 78.35860 49.97023 1.000 60.21813 103 VAL A N 1
ATOM 588 C CA . VAL A 1 84 ? 35.00916 79.80769 49.85604 1.000 61.43900 103 VAL A CA 1
ATOM 589 C C . VAL A 1 84 ? 36.37580 80.46142 50.02267 1.000 61.52092 103 VAL A C 1
ATOM 590 O O . VAL A 1 84 ? 36.71498 81.40290 49.29540 1.000 56.33132 103 VAL A O 1
ATOM 594 N N . ASN A 1 85 ? 37.18290 79.98004 50.97970 1.000 61.35503 104 ASN A N 1
ATOM 595 C CA . ASN A 1 85 ? 38.51692 80.54995 51.15450 1.000 60.18921 104 ASN A CA 1
ATOM 596 C C . ASN A 1 85 ? 39.35784 80.38776 49.89364 1.000 60.89059 104 ASN A C 1
ATOM 597 O O . ASN A 1 85 ? 40.17866 81.25790 49.58170 1.000 60.94637 104 ASN A O 1
ATOM 602 N N . GLU A 1 86 ? 39.14245 79.30753 49.13604 1.000 59.55481 105 GLU A N 1
ATOM 603 C CA . GLU A 1 86 ? 39.83804 79.14628 47.86092 1.000 60.95744 105 GLU A CA 1
ATOM 604 C C . GLU A 1 86 ? 39.46397 80.25275 46.88731 1.000 57.22327 105 GLU A C 1
ATOM 605 O O . GLU A 1 86 ? 40.31649 80.75244 46.14527 1.000 61.33925 105 GLU A O 1
ATOM 611 N N . ILE A 1 87 ? 38.19000 80.64227 46.86798 1.000 54.25084 106 ILE A N 1
ATOM 612 C CA . ILE A 1 87 ? 37.76103 81.73938 46.00726 1.000 56.01126 106 ILE A CA 1
ATOM 613 C C . ILE A 1 87 ? 38.36464 83.05947 46.48618 1.000 57.67270 106 ILE A C 1
ATOM 614 O O . ILE A 1 87 ? 38.87203 83.85332 45.68570 1.000 51.49243 106 ILE A O 1
ATOM 619 N N . VAL A 1 88 ? 38.34340 83.29879 47.80270 1.000 57.33477 107 VAL A N 1
ATOM 620 C CA . VAL A 1 88 ? 38.90870 84.53151 48.35006 1.000 57.96372 107 VAL A CA 1
ATOM 621 C C . VAL A 1 88 ? 40.37959 84.66597 47.96771 1.000 59.40212 107 VAL A C 1
ATOM 622 O O . VAL A 1 88 ? 40.85224 85.75746 47.62710 1.000 59.89813 107 VAL A O 1
ATOM 626 N N . LYS A 1 89 ? 41.11730 83.55977 47.98468 1.000 62.09577 108 LYS A N 1
ATOM 627 C CA . LYS A 1 89 ? 42.54358 83.58691 47.68394 1.000 64.37262 108 LYS A CA 1
ATOM 628 C C . LYS A 1 89 ? 42.84544 83.65262 46.19223 1.000 59.87490 108 LYS A C 1
ATOM 629 O O . LYS A 1 89 ? 44.02185 83.70724 45.82875 1.000 67.00794 108 LYS A O 1
ATOM 635 N N . SER A 1 90 ? 41.83315 83.65246 45.32579 1.000 53.99686 109 SER A N 1
ATOM 636 C CA . SER A 1 90 ? 42.06734 83.58143 43.88270 1.000 57.69004 109 SER A CA 1
ATOM 637 C C . SER A 1 90 ? 42.76459 84.83899 43.37649 1.000 62.58771 109 SER A C 1
ATOM 638 O O . SER A 1 90 ? 42.22159 85.94712 43.47834 1.000 63.26735 109 SER A O 1
ATOM 641 N N . ARG A 1 91 ? 43.95668 84.66725 42.80019 1.000 66.97085 110 ARG A N 1
ATOM 642 C CA . ARG A 1 91 ? 44.68284 85.82407 42.28731 1.000 71.82019 110 ARG A CA 1
ATOM 643 C C . ARG A 1 91 ? 44.06530 86.35171 40.99788 1.000 66.24362 110 ARG A C 1
ATOM 644 O O . ARG A 1 91 ? 44.07741 87.56651 40.77107 1.000 66.81206 110 ARG A O 1
ATOM 652 N N . ASP A 1 92 ? 43.49421 85.47206 40.16376 1.000 64.26883 111 ASP A N 1
ATOM 653 C CA . ASP A 1 92 ? 42.85709 85.92212 38.92535 1.000 68.41794 111 ASP A CA 1
ATOM 654 C C . ASP A 1 92 ? 41.68603 86.86132 39.18859 1.000 66.13642 111 ASP A C 1
ATOM 655 O O . ASP A 1 92 ? 41.41211 87.74971 38.37236 1.000 68.50521 111 ASP A O 1
ATOM 660 N N . ILE A 1 93 ? 40.97399 86.67437 40.29721 1.000 53.24407 112 ILE A N 1
ATOM 661 C CA . ILE A 1 93 ? 39.81578 87.51164 40.59884 1.000 52.58532 112 ILE A CA 1
ATOM 662 C C . ILE A 1 93 ? 40.22508 88.77922 41.33512 1.000 53.63424 112 ILE A C 1
ATOM 663 O O . ILE A 1 93 ? 39.88219 89.88483 40.91118 1.000 57.20239 112 ILE A O 1
ATOM 668 N N . PHE A 1 94 ? 40.99173 88.63946 42.42446 1.000 53.65780 113 PHE A N 1
ATOM 669 C CA . PHE A 1 94 ? 41.12253 89.69179 43.42314 1.000 54.64828 113 PHE A CA 1
ATOM 670 C C . PHE A 1 94 ? 42.47948 90.38508 43.47819 1.000 63.57559 113 PHE A C 1
ATOM 671 O O . PHE A 1 94 ? 42.55660 91.48908 44.02507 1.000 67.26699 113 PHE A O 1
ATOM 679 N N . GLU A 1 95 ? 43.53823 89.79159 42.94117 1.000 62.27564 114 GLU A N 1
ATOM 680 C CA . GLU A 1 95 ? 44.87277 90.34261 43.11758 1.000 65.74193 114 GLU A CA 1
ATOM 681 C C . GLU A 1 95 ? 45.33869 91.05313 41.85303 1.000 70.72324 114 GLU A C 1
ATOM 682 O O . GLU A 1 95 ? 44.79956 90.85448 40.76037 1.000 70.92687 114 GLU A O 1
ATOM 688 N N . LYS A 1 96 ? 46.32887 91.92489 42.02839 1.000 73.45015 115 LYS A N 1
ATOM 689 C CA . LYS A 1 96 ? 46.89287 92.65745 40.90394 1.000 78.18495 115 LYS A CA 1
ATOM 690 C C . LYS A 1 96 ? 47.51798 91.69159 39.89758 1.000 82.33275 115 LYS A C 1
ATOM 691 O O . LYS A 1 96 ? 48.03974 90.63149 40.25750 1.000 82.47537 115 LYS A O 1
ATOM 697 N N . GLN A 1 97 ? 47.44269 92.05857 38.62021 1.000 89.63568 116 GLN A N 1
ATOM 698 C CA . GLN A 1 97 ? 48.04675 91.24464 37.57378 1.000 93.89925 116 GLN A CA 1
ATOM 699 C C . GLN A 1 97 ? 49.56663 91.27437 37.69804 1.000 93.41218 116 GLN A C 1
ATOM 700 O O . GLN A 1 97 ? 50.17015 92.32037 37.96158 1.000 85.28139 116 GLN A O 1
ATOM 706 N N . SER A 1 98 ? 50.18650 90.11392 37.51349 1.000 100.13848 117 SER A N 1
ATOM 707 C CA . SER A 1 98 ? 51.61180 89.95501 37.75575 1.000 107.75658 117 SER A CA 1
ATOM 708 C C . SER A 1 98 ? 52.26878 89.21201 36.60092 1.000 109.69484 117 SER A C 1
ATOM 709 O O . SER A 1 98 ? 51.66499 88.31427 36.00503 1.000 106.33659 117 SER A O 1
ATOM 712 N N . GLY A 1 99 ? 53.50347 89.60390 36.28583 1.000 116.33139 118 GLY A N 1
ATOM 713 C CA . GLY A 1 99 ? 54.31156 88.84813 35.33162 1.000 122.56376 118 GLY A CA 1
ATOM 714 C C . GLY A 1 99 ? 53.79304 88.95942 33.90970 1.000 121.43626 118 GLY A C 1
ATOM 715 O O . GLY A 1 99 ? 53.57777 90.05825 33.38149 1.000 121.09867 118 GLY A O 1
ATOM 716 N N . GLY A 1 100 ? 53.60413 87.80166 33.27185 1.000 117.55987 119 GLY A N 1
ATOM 717 C CA . GLY A 1 100 ? 53.04710 87.72732 31.93415 1.000 113.11134 119 GLY A CA 1
ATOM 718 C C . GLY A 1 100 ? 51.56751 88.02989 31.83577 1.000 105.44934 119 GLY A C 1
ATOM 719 O O . GLY A 1 100 ? 51.01736 87.99788 30.73014 1.000 103.37624 119 GLY A O 1
ATOM 720 N N . ASP A 1 101 ? 50.90894 88.31710 32.96129 1.000 95.30024 120 ASP A N 1
ATOM 721 C CA . ASP A 1 101 ? 49.50473 88.70445 32.98286 1.000 87.70573 120 ASP A CA 1
ATOM 722 C C . ASP A 1 101 ? 49.29462 90.21707 32.92539 1.000 71.44722 120 ASP A C 1
ATOM 723 O O . ASP A 1 101 ? 48.14428 90.65920 32.80524 1.000 68.13996 120 ASP A O 1
ATOM 728 N N . VAL A 1 102 ? 50.35832 91.02044 33.03090 1.000 63.97426 121 VAL A N 1
ATOM 729 C CA . VAL A 1 102 ? 50.18639 92.46818 33.00823 1.000 68.66821 121 VAL A CA 1
ATOM 730 C C . VAL A 1 102 ? 49.55788 92.88238 31.68616 1.000 68.98603 121 VAL A C 1
ATOM 731 O O . VAL A 1 102 ? 50.02742 92.50082 30.60518 1.000 64.78877 121 VAL A O 1
ATOM 735 N N . MET A 1 103 ? 48.46985 93.64822 31.77665 1.000 65.05434 122 MET A N 1
ATOM 736 C CA . MET A 1 103 ? 47.73821 94.19554 30.63537 1.000 59.35054 122 MET A CA 1
ATOM 737 C C . MET A 1 103 ? 47.08144 93.10716 29.78219 1.000 62.67512 122 MET A C 1
ATOM 738 O O . MET A 1 103 ? 46.74792 93.33984 28.61395 1.000 68.88797 122 MET A O 1
ATOM 743 N N . LYS A 1 104 ? 46.88562 91.91399 30.32932 1.000 56.34599 123 LYS A N 1
ATOM 744 C CA . LYS A 1 104 ? 45.96295 90.98832 29.68641 1.000 57.71276 123 LYS A CA 1
ATOM 745 C C . LYS A 1 104 ? 44.53089 91.48905 29.84560 1.000 51.98179 123 LYS A C 1
ATOM 746 O O . LYS A 1 104 ? 44.19954 92.23572 30.77539 1.000 55.58706 123 LYS A O 1
ATOM 752 N N . GLU A 1 105 ? 43.67842 91.05491 28.92371 1.000 51.72308 124 GLU A N 1
ATOM 753 C CA . GLU A 1 105 ? 42.25637 91.36691 28.98716 1.000 66.45970 124 GLU A CA 1
ATOM 754 C C . GLU A 1 105 ? 41.60954 90.84758 30.26339 1.000 64.83659 124 GLU A C 1
ATOM 755 O O . GLU A 1 105 ? 40.62899 91.43299 30.73438 1.000 68.98234 124 GLU A O 1
ATOM 761 N N . GLN A 1 106 ? 42.12314 89.74070 30.82010 1.000 62.98966 125 GLN A N 1
ATOM 762 C CA . GLN A 1 106 ? 41.56718 89.16512 32.04740 1.000 58.41003 125 GLN A CA 1
ATOM 763 C C . GLN A 1 106 ? 41.55928 90.14830 33.20760 1.000 54.88137 125 GLN A C 1
ATOM 764 O O . GLN A 1 106 ? 40.74197 89.99559 34.12234 1.000 60.81349 125 GLN A O 1
ATOM 770 N N . GLY A 1 107 ? 42.45419 91.14001 33.20225 1.000 50.75913 126 GLY A N 1
ATOM 771 C CA . GLY A 1 107 ? 42.51521 92.10758 34.29099 1.000 56.13933 126 GLY A CA 1
ATOM 772 C C . GLY A 1 107 ? 41.31863 93.03976 34.38348 1.000 57.82933 126 GLY A C 1
ATOM 773 O O . GLY A 1 107 ? 41.11483 93.66551 35.43389 1.000 66.08662 126 GLY A O 1
ATOM 774 N N . ALA A 1 108 ? 40.53550 93.15828 33.30852 1.000 55.44302 127 ALA A N 1
ATOM 775 C CA . ALA A 1 108 ? 39.34811 94.00685 33.32775 1.000 59.11663 127 ALA A CA 1
ATOM 776 C C . ALA A 1 108 ? 38.35209 93.51234 34.37651 1.000 67.28507 127 ALA A C 1
ATOM 777 O O . ALA A 1 108 ? 38.18420 92.30413 34.57941 1.000 67.37249 127 ALA A O 1
ATOM 779 N N . MET A 1 109 ? 37.69484 94.46601 35.04852 1.000 66.35094 128 MET A N 1
ATOM 780 C CA . MET A 1 109 ? 36.81484 94.13708 36.16496 1.000 58.30366 128 MET A CA 1
ATOM 781 C C . MET A 1 109 ? 35.69287 93.20014 35.73594 1.000 55.65307 128 MET A C 1
ATOM 782 O O . MET A 1 109 ? 35.35361 92.25836 36.46085 1.000 57.37497 128 MET A O 1
ATOM 787 N N . ILE A 1 110 ? 35.12591 93.42186 34.54739 1.000 52.21635 129 ILE A N 1
ATOM 788 C CA . ILE A 1 110 ? 34.08083 92.53777 34.04411 1.000 58.09262 129 ILE A CA 1
ATOM 789 C C . ILE A 1 110 ? 34.58114 91.09820 33.96293 1.000 68.80810 129 ILE A C 1
ATOM 790 O O . ILE A 1 110 ? 33.82225 90.14983 34.20263 1.000 74.45580 129 ILE A O 1
ATOM 795 N N . ASN A 1 111 ? 35.85946 90.90407 33.61953 1.000 66.05624 130 ASN A N 1
ATOM 796 C CA . ASN A 1 111 ? 36.36147 89.54137 33.47865 1.000 61.72436 130 ASN A CA 1
ATOM 797 C C . ASN A 1 111 ? 36.66558 88.92730 34.83534 1.000 58.83166 130 ASN A C 1
ATOM 798 O O . ASN A 1 111 ? 36.44324 87.72533 35.03216 1.000 52.97988 130 ASN A O 1
ATOM 803 N N . ARG A 1 112 ? 37.13984 89.74228 35.78317 1.000 53.34838 131 ARG A N 1
ATOM 804 C CA . ARG A 1 112 ? 37.27118 89.27812 37.15795 1.000 53.69382 131 ARG A CA 1
ATOM 805 C C . ARG A 1 112 ? 35.91932 88.86750 37.72817 1.000 56.01165 131 ARG A C 1
ATOM 806 O O . ARG A 1 112 ? 35.80353 87.81728 38.36528 1.000 56.36874 131 ARG A O 1
ATOM 814 N N . MET A 1 113 ? 34.88256 89.67788 37.50529 1.000 58.36428 132 MET A N 1
ATOM 815 C CA . MET A 1 113 ? 33.57780 89.37516 38.09034 1.000 57.87167 132 MET A CA 1
ATOM 816 C C . MET A 1 113 ? 32.93579 88.16848 37.42942 1.000 52.56376 132 MET A C 1
ATOM 817 O O . MET A 1 113 ? 32.25163 87.38823 38.09707 1.000 49.85341 132 MET A O 1
ATOM 822 N N . THR A 1 114 ? 33.17142 87.98426 36.13501 1.000 50.70088 133 THR A N 1
ATOM 823 C CA . THR A 1 114 ? 32.67393 86.79664 35.45740 1.000 53.70920 133 THR A CA 1
ATOM 824 C C . THR A 1 114 ? 33.33302 85.54089 36.01168 1.000 61.35390 133 THR A C 1
ATOM 825 O O . THR A 1 114 ? 32.65780 84.53511 36.26168 1.000 56.96808 133 THR A O 1
ATOM 829 N N . GLU A 1 115 ? 34.64767 85.58811 36.23684 1.000 60.16665 134 GLU A N 1
ATOM 830 C CA . GLU A 1 115 ? 35.31198 84.44502 36.84480 1.000 55.22355 134 GLU A CA 1
ATOM 831 C C . GLU A 1 115 ? 34.82834 84.22107 38.28126 1.000 51.70954 134 GLU A C 1
ATOM 832 O O . GLU A 1 115 ? 34.72431 83.06988 38.72076 1.000 52.67531 134 GLU A O 1
ATOM 838 N N . LEU A 1 116 ? 34.49441 85.29183 39.01611 1.000 46.91023 135 LEU A N 1
ATOM 839 C CA . LEU A 1 116 ? 33.92649 85.11489 40.35483 1.000 45.33414 135 LEU A CA 1
ATOM 840 C C . LEU A 1 116 ? 32.56914 84.41916 40.28755 1.000 48.16387 135 LEU A C 1
ATOM 841 O O . LEU A 1 116 ? 32.29238 83.49835 41.06517 1.000 48.99984 135 LEU A O 1
ATOM 846 N N . GLN A 1 117 ? 31.71585 84.83380 39.34936 1.000 47.66336 136 GLN A N 1
ATOM 847 C CA . GLN A 1 117 ? 30.42334 84.17876 39.17998 1.000 53.49051 136 GLN A CA 1
ATOM 848 C C . GLN A 1 117 ? 30.58026 82.70000 38.82913 1.000 51.19038 136 GLN A C 1
ATOM 849 O O . GLN A 1 117 ? 29.85927 81.84843 39.36613 1.000 49.45938 136 GLN A O 1
ATOM 855 N N . VAL A 1 118 ? 31.51889 82.36809 37.93816 1.000 43.92394 137 VAL A N 1
ATOM 856 C CA . VAL A 1 118 ? 31.72898 80.96384 37.58065 1.000 43.85218 137 VAL A CA 1
ATOM 857 C C . VAL A 1 118 ? 32.15850 80.15570 38.80305 1.000 46.92850 137 VAL A C 1
ATOM 858 O O . VAL A 1 118 ? 31.64208 79.06446 39.06015 1.000 53.30419 137 VAL A O 1
ATOM 862 N N . GLN A 1 119 ? 33.13149 80.66524 39.56299 1.000 44.57909 138 GLN A N 1
ATOM 863 C CA . GLN A 1 119 ? 33.63311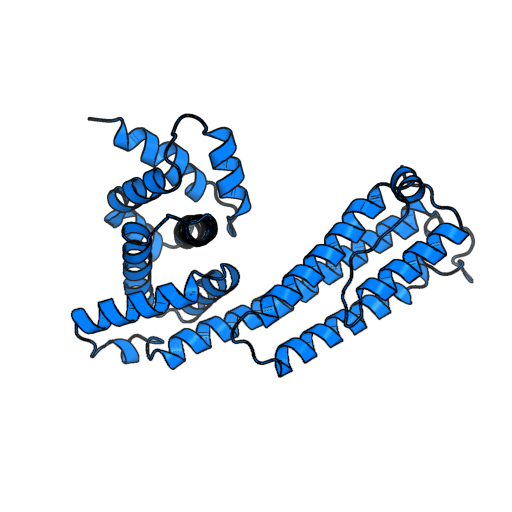 79.89868 40.70126 1.000 47.56945 138 GLN A CA 1
ATOM 864 C C . GLN A 1 119 ? 32.58015 79.74312 41.79167 1.000 48.81837 138 GLN A C 1
ATOM 865 O O . GLN A 1 119 ? 32.53791 78.70925 42.46128 1.000 47.54249 138 GLN A O 1
ATOM 871 N N . VAL A 1 120 ? 31.73865 80.75326 41.99664 1.000 47.84706 139 VAL A N 1
ATOM 872 C CA . VAL A 1 120 ? 30.68129 80.64090 42.99324 1.000 48.88200 139 VAL A CA 1
ATOM 873 C C . VAL A 1 120 ? 29.59968 79.67618 42.51869 1.000 48.85345 139 VAL A C 1
ATOM 874 O O . VAL A 1 120 ? 29.09384 78.86026 43.29988 1.000 49.64292 139 VAL A O 1
ATOM 878 N N . ALA A 1 121 ? 29.23242 79.74597 41.23365 1.000 45.56845 140 ALA A N 1
ATOM 879 C CA . ALA A 1 121 ? 28.27851 78.78536 40.68401 1.000 44.61002 140 ALA A CA 1
ATOM 880 C C . ALA A 1 121 ? 28.80759 77.36237 40.78887 1.000 49.11398 140 ALA A C 1
ATOM 881 O O . ALA A 1 121 ? 28.06228 76.43818 41.13257 1.000 48.35069 140 ALA A O 1
ATOM 883 N N . GLN A 1 122 ? 30.09747 77.16192 40.52559 1.000 45.75759 141 GLN A N 1
ATOM 884 C CA . GLN A 1 122 ? 30.63231 75.80788 40.65032 1.000 44.94190 141 GLN A CA 1
ATOM 885 C C . GLN A 1 122 ? 30.69395 75.35887 42.10140 1.000 49.22566 141 GLN A C 1
ATOM 886 O O . GLN A 1 122 ? 30.53335 74.16540 42.38266 1.000 51.71217 141 GLN A O 1
ATOM 892 N N . LEU A 1 123 ? 30.92924 76.28790 43.03135 1.000 46.78227 142 LEU A N 1
ATOM 893 C CA . LEU A 1 123 ? 30.89855 75.92386 44.43975 1.000 48.18922 142 LEU A CA 1
ATOM 894 C C . LEU A 1 123 ? 29.49636 75.48608 44.84643 1.000 51.41274 142 LEU A C 1
ATOM 895 O O . LEU A 1 123 ? 29.32937 74.49073 45.56270 1.000 46.81309 142 LEU A O 1
ATOM 900 N N . GLN A 1 124 ? 28.47915 76.22721 44.39906 1.000 49.78963 143 GLN A N 1
ATOM 901 C CA . GLN A 1 124 ? 27.10041 75.85668 44.69359 1.000 52.62801 143 GLN A CA 1
ATOM 902 C C . GLN A 1 124 ? 26.77631 74.47312 44.13378 1.000 50.82397 143 GLN A C 1
ATOM 903 O O . GLN A 1 124 ? 26.09831 73.67657 44.78920 1.000 52.23154 143 GLN A O 1
ATOM 909 N N . GLN A 1 125 ? 27.29533 74.14694 42.94528 1.000 47.08776 144 GLN A N 1
ATOM 910 C CA . GLN A 1 125 ? 27.05523 72.81379 42.38878 1.000 46.27596 144 GLN A CA 1
ATOM 911 C C . GLN A 1 125 ? 27.74134 71.74681 43.22029 1.000 49.81234 144 GLN A C 1
ATOM 912 O O . GLN A 1 125 ? 27.20826 70.64560 43.39176 1.000 51.71915 144 GLN A O 1
ATOM 918 N N . GLN A 1 126 ? 28.93738 72.04665 43.72449 1.000 49.33699 145 GLN A N 1
ATOM 919 C CA . GLN A 1 126 ? 29.69431 71.04137 44.45476 1.000 55.26137 145 GLN A CA 1
ATOM 920 C C . GLN A 1 126 ? 29.04532 70.75322 45.80818 1.000 56.45788 145 GLN A C 1
ATOM 921 O O . GLN A 1 126 ? 28.84636 69.59027 46.17862 1.000 55.88469 145 GLN A O 1
ATOM 927 N N . ILE A 1 127 ? 28.68449 71.80495 46.54636 1.000 53.74360 146 ILE A N 1
ATOM 928 C CA . ILE A 1 127 ? 27.94877 71.62842 47.79529 1.000 54.44470 146 ILE A CA 1
ATOM 929 C C . ILE A 1 127 ? 26.61627 70.92756 47.53458 1.000 56.16414 146 ILE A C 1
ATOM 930 O O . ILE A 1 127 ? 26.19314 70.05608 48.31155 1.000 54.70505 146 ILE A O 1
ATOM 935 N N . GLY A 1 128 ? 25.93716 71.29601 46.43923 1.000 52.16740 147 GLY A N 1
ATOM 936 C CA . GLY A 1 128 ? 24.72550 70.58641 46.04989 1.000 48.81705 147 GLY A CA 1
ATOM 937 C C . GLY A 1 128 ? 24.95227 69.08969 45.91999 1.000 54.83366 147 GLY A C 1
ATOM 938 O O . GLY A 1 128 ? 24.15555 68.28364 46.40678 1.000 54.57113 147 GLY A O 1
ATOM 939 N N . GLU A 1 129 ? 26.06680 68.69794 45.30336 1.000 50.92232 148 GLU A N 1
ATOM 940 C CA . GLU A 1 129 ? 26.37885 67.27972 45.18836 1.000 57.01090 148 GLU A CA 1
ATOM 941 C C . GLU A 1 129 ? 26.59722 66.64557 46.56081 1.000 61.89989 148 GLU A C 1
ATOM 942 O O . GLU A 1 129 ? 26.12157 65.53141 46.81491 1.000 62.72674 148 GLU A O 1
ATOM 948 N N . GLN A 1 130 ? 27.31704 67.33362 47.45886 1.000 55.56690 149 GLN A N 1
ATOM 949 C CA . GLN A 1 130 ? 27.59578 66.76096 48.77446 1.000 58.00470 149 GLN A CA 1
ATOM 950 C C . GLN A 1 130 ? 26.31251 66.57688 49.57179 1.000 54.24944 149 GLN A C 1
ATOM 951 O O . GLN A 1 130 ? 26.06583 65.50602 50.13457 1.000 54.68452 149 GLN A O 1
ATOM 957 N N . THR A 1 131 ? 25.48433 67.61784 49.63601 1.000 46.32421 150 THR A N 1
ATOM 958 C CA . THR A 1 131 ? 24.25107 67.51888 50.40247 1.000 51.76545 150 THR A CA 1
ATOM 959 C C . THR A 1 131 ? 23.32302 66.47674 49.80298 1.000 54.59099 150 THR A C 1
ATOM 960 O O . THR A 1 131 ? 22.64297 65.74511 50.53192 1.000 57.18182 150 THR A O 1
ATOM 964 N N . SER A 1 132 ? 23.28336 66.38949 48.47360 1.000 49.46261 151 SER A N 1
ATOM 965 C CA . SER A 1 132 ? 22.42404 65.40088 47.82980 1.000 48.60378 151 SER A CA 1
ATOM 966 C C . SER A 1 132 ? 22.81927 63.98492 48.25012 1.000 48.86028 151 SER A C 1
ATOM 967 O O . SER A 1 132 ? 21.95606 63.12452 48.46641 1.000 46.48425 151 SER A O 1
ATOM 970 N N . ARG A 1 133 ? 24.11890 63.73765 48.41144 1.000 47.65358 152 ARG A N 1
ATOM 971 C CA . ARG A 1 133 ? 24.56997 62.45185 48.93646 1.000 56.30025 152 ARG A CA 1
ATOM 972 C C . ARG A 1 133 ? 24.13984 62.25640 50.39292 1.000 55.93794 152 ARG A C 1
ATOM 973 O O . ARG A 1 133 ? 23.76269 61.14612 50.78721 1.000 52.83993 152 ARG A O 1
ATOM 981 N N . MET A 1 134 ? 24.19406 63.31811 51.20659 1.000 49.11459 153 MET A N 1
ATOM 982 C CA . MET A 1 134 ? 23.73710 63.21178 52.59110 1.000 48.49717 153 MET A CA 1
ATOM 983 C C . MET A 1 134 ? 22.25478 62.88330 52.65017 1.000 50.45354 153 MET A C 1
ATOM 984 O O . MET A 1 134 ? 21.81377 62.11121 53.51078 1.000 48.94954 153 MET A O 1
ATOM 989 N N . TYR A 1 135 ? 21.47254 63.44185 51.72291 1.000 50.32205 154 TYR A N 1
ATOM 990 C CA . TYR A 1 135 ? 20.04649 63.16497 51.71191 1.000 47.43473 154 TYR A CA 1
ATOM 991 C C . TYR A 1 135 ? 19.77058 61.73108 51.26747 1.000 46.70885 154 TYR A C 1
ATOM 992 O O . TYR A 1 135 ? 18.83331 61.10114 51.77406 1.000 42.03609 154 TYR A O 1
ATOM 1001 N N . ASP A 1 136 ? 20.59227 61.18509 50.36237 1.000 40.59299 155 ASP A N 1
ATOM 1002 C CA . ASP A 1 136 ? 20.48713 59.76414 50.03376 1.000 40.57814 155 ASP A CA 1
ATOM 1003 C C . ASP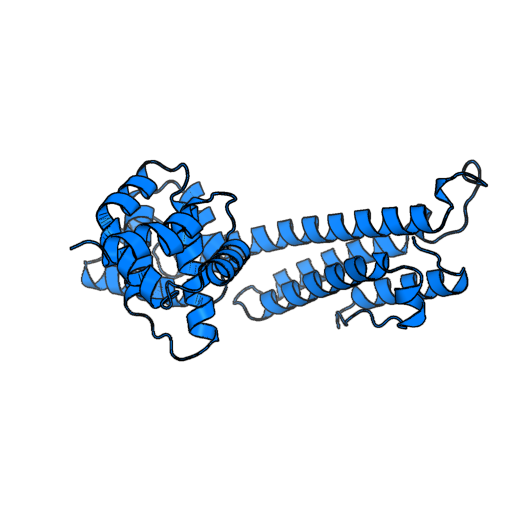 A 1 136 ? 20.66329 58.90833 51.28299 1.000 47.89252 155 ASP A C 1
ATOM 1004 O O . ASP A 1 136 ? 19.89030 57.97444 51.52568 1.000 46.79731 155 ASP A O 1
ATOM 1009 N N . ASP A 1 137 ? 21.69269 59.21490 52.08417 1.000 45.94797 156 ASP A N 1
ATOM 1010 C CA . ASP A 1 137 ? 21.98922 58.40944 53.26453 1.000 52.47004 156 ASP A CA 1
ATOM 1011 C C . ASP A 1 137 ? 20.90141 58.54900 54.31378 1.000 46.69199 156 ASP A C 1
ATOM 1012 O O . ASP A 1 137 ? 20.54511 57.56594 54.97609 1.000 51.45214 156 ASP A O 1
ATOM 1017 N N . MET A 1 138 ? 20.35585 59.75757 54.47999 1.000 42.83401 157 MET A N 1
ATOM 1018 C CA . MET A 1 138 ? 19.33277 59.93515 55.50429 1.000 45.44142 157 MET A CA 1
ATOM 1019 C C . MET A 1 138 ? 18.06336 59.17924 55.13062 1.000 44.13887 157 MET A C 1
ATOM 1020 O O . MET A 1 138 ? 17.45064 58.53185 55.98576 1.000 43.24214 157 MET A O 1
ATOM 1025 N N . ALA A 1 139 ? 17.67317 59.23363 53.84834 1.000 39.41131 158 ALA A N 1
ATOM 1026 C CA . ALA A 1 139 ? 16.49042 58.51357 53.38895 1.000 41.12854 158 ALA A CA 1
ATOM 1027 C C . ALA A 1 139 ? 16.64187 57.01686 53.61458 1.000 40.35827 158 ALA A C 1
ATOM 1028 O O . ALA A 1 139 ? 15.70979 56.34937 54.07526 1.000 41.40345 158 ALA A O 1
ATOM 1030 N N . GLU A 1 140 ? 17.80554 56.46712 53.25424 1.000 39.91847 159 GLU A N 1
ATOM 1031 C CA . GLU A 1 140 ? 18.06046 55.04996 53.47156 1.000 42.09054 159 GLU A CA 1
ATOM 1032 C C . GLU A 1 140 ? 17.95590 54.68452 54.95463 1.000 43.01669 159 GLU A C 1
ATOM 1033 O O . GLU A 1 140 ? 17.34607 53.67201 55.30872 1.000 46.61195 159 GLU A O 1
ATOM 1039 N N . LEU A 1 141 ? 18.53278 55.50718 55.83029 1.000 40.35347 160 LEU A N 1
ATOM 1040 C CA . LEU A 1 141 ? 18.42579 55.27498 57.26708 1.000 45.37900 160 LEU A CA 1
ATOM 1041 C C . LEU A 1 141 ? 16.97008 55.19933 57.69854 1.000 45.71100 160 LEU A C 1
ATOM 1042 O O . LEU A 1 141 ? 16.60408 54.35704 58.52602 1.000 44.45284 160 LEU A O 1
ATOM 1047 N N . ILE A 1 142 ? 16.11635 56.04999 57.11804 1.000 43.79258 161 ILE A N 1
ATOM 1048 C CA . ILE A 1 142 ? 14.70194 56.02867 57.48072 1.000 45.15903 161 ILE A CA 1
ATOM 1049 C C . ILE A 1 142 ? 14.07596 54.67953 57.11505 1.000 40.25786 161 ILE A C 1
ATOM 1050 O O . ILE A 1 142 ? 13.38778 54.05606 57.93552 1.000 41.09362 161 ILE A O 1
ATOM 1055 N N . PHE A 1 143 ? 14.32695 54.19596 55.88789 1.000 39.26136 162 PHE A N 1
ATOM 1056 C CA . PHE A 1 143 ? 13.81151 52.88378 55.49239 1.000 40.38791 162 PHE A CA 1
ATOM 1057 C C . PHE A 1 143 ? 14.35189 51.76957 56.38897 1.000 41.67516 162 PHE A C 1
ATOM 1058 O O . PHE A 1 143 ? 13.63750 50.80889 56.69671 1.000 40.77060 162 PHE A O 1
ATOM 1066 N N . GLN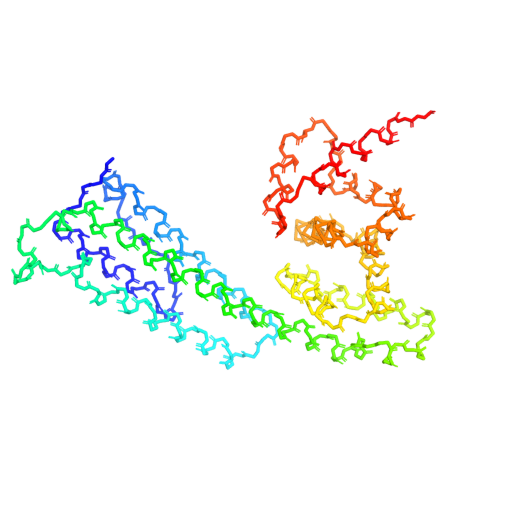 A 1 144 ? 15.62151 51.86274 56.78352 1.000 40.46979 163 GLN A N 1
ATOM 1067 C CA . GLN A 1 144 ? 16.20179 50.83526 57.63552 1.000 48.91172 163 GLN A CA 1
ATOM 1068 C C . GLN A 1 144 ? 15.59968 50.87717 59.03295 1.000 46.46715 163 GLN A C 1
ATOM 1069 O O . GLN A 1 144 ? 15.16542 49.84575 59.55362 1.000 46.06756 163 GLN A O 1
ATOM 1075 N N . ARG A 1 145 ? 15.53561 52.06490 59.64758 1.000 43.27659 164 ARG A N 1
ATOM 1076 C CA . ARG A 1 145 ? 14.99035 52.14435 61.00345 1.000 44.75578 164 ARG A CA 1
ATOM 1077 C C . ARG A 1 145 ? 13.54692 51.67274 61.04780 1.000 45.08076 164 ARG A C 1
ATOM 1078 O O . ARG A 1 145 ? 13.12379 51.10269 62.04335 1.000 45.61092 164 ARG A O 1
ATOM 1086 N N . LEU A 1 146 ? 12.77546 51.89577 59.98619 1.000 41.90508 165 LEU A N 1
ATOM 1087 C CA . LEU A 1 146 ? 11.38886 51.45795 59.97736 1.000 46.37342 165 LEU A CA 1
ATOM 1088 C C . LEU A 1 146 ? 11.24035 50.02019 59.48393 1.000 46.09082 165 LEU A C 1
ATOM 1089 O O . LEU A 1 146 ? 10.11251 49.53348 59.36148 1.000 43.83683 165 LEU A O 1
ATOM 1094 N N . ALA A 1 147 ? 12.35250 49.32490 59.23199 1.000 41.23058 166 ALA A N 1
ATOM 1095 C CA . ALA A 1 147 ? 12.32963 47.92900 58.79380 1.000 45.74411 166 ALA A CA 1
ATOM 1096 C C . ALA A 1 147 ? 11.46986 47.78188 57.53675 1.000 47.08757 166 ALA A C 1
ATOM 1097 O O . ALA A 1 147 ? 10.60286 46.91012 57.42729 1.000 47.54724 166 ALA A O 1
ATOM 1099 N N . MET A 1 148 ? 11.72102 48.65995 56.57483 1.000 45.97580 167 MET A N 1
ATOM 1100 C CA . MET A 1 148 ? 10.95473 48.71968 55.34324 1.000 50.96425 167 MET A CA 1
ATOM 1101 C C . MET A 1 148 ? 11.86919 48.84558 54.15175 1.000 48.60223 167 MET A C 1
ATOM 1102 O O . MET A 1 148 ? 11.57092 49.55810 53.19730 1.000 46.37903 167 MET A O 1
ATOM 1107 N N . ASN A 1 149 ? 13.00853 48.16728 54.19258 1.000 46.86070 168 ASN A N 1
ATOM 1108 C CA . ASN A 1 149 ? 14.09662 48.46161 53.27415 1.000 47.17173 168 ASN A CA 1
ATOM 1109 C C . ASN A 1 149 ? 14.29027 47.38602 52.22024 1.000 49.73640 168 ASN A C 1
ATOM 1110 O O . ASN A 1 149 ? 15.27882 47.44012 51.48165 1.000 52.24565 168 ASN A O 1
ATOM 1115 N N . SER A 1 150 ? 13.38923 46.40974 52.13738 1.000 46.05097 169 SER A N 1
ATOM 1116 C CA . SER A 1 150 ? 13.54314 45.32881 51.16811 1.000 48.22317 169 SER A CA 1
ATOM 1117 C C . SER A 1 150 ? 12.24418 44.54547 51.09823 1.000 52.55146 169 SER A C 1
ATOM 1118 O O . SER A 1 150 ? 11.41983 44.59959 52.01477 1.000 52.06494 169 SER A O 1
ATOM 1121 N N . THR A 1 151 ? 12.08436 43.79969 49.99973 1.000 53.82564 170 THR A N 1
ATOM 1122 C CA . THR A 1 151 ? 10.98871 42.84221 49.91305 1.000 59.25863 170 THR A CA 1
ATOM 1123 C C . THR A 1 151 ? 10.99960 41.89066 51.09732 1.000 62.63912 170 THR A C 1
ATOM 1124 O O . THR A 1 151 ? 9.94787 41.60687 51.67869 1.000 68.38347 170 THR A O 1
ATOM 1128 N N . ASP A 1 152 ? 12.18457 41.39809 51.47967 1.000 62.73449 171 ASP A N 1
ATOM 1129 C CA . ASP A 1 152 ? 12.27240 40.46818 52.60627 1.000 61.57565 171 ASP A CA 1
ATOM 1130 C C . ASP A 1 152 ? 11.77320 41.10016 53.89945 1.000 63.04837 171 ASP A C 1
ATOM 1131 O O . ASP A 1 152 ? 11.09200 40.44292 54.69279 1.000 63.31470 171 ASP A O 1
ATOM 1136 N N . SER A 1 153 ? 12.09925 42.37239 54.13503 1.000 58.12925 172 SER A N 1
ATOM 1137 C CA . SER A 1 153 ? 11.69014 43.00020 55.38542 1.000 60.13540 172 SER A CA 1
ATOM 1138 C C . SER A 1 153 ? 10.18052 43.18898 55.46618 1.000 58.15645 172 SER A C 1
ATOM 1139 O O . SER A 1 153 ? 9.62178 43.17508 56.56565 1.000 61.34562 172 SER A O 1
ATOM 1142 N N . ILE A 1 154 ? 9.50946 43.41267 54.33223 1.000 57.80949 173 ILE A N 1
ATOM 1143 C CA . ILE A 1 154 ? 8.07365 43.67514 54.33975 1.000 63.21226 173 ILE A CA 1
ATOM 1144 C C . ILE A 1 154 ? 7.24434 42.43091 54.04884 1.000 67.49104 173 ILE A C 1
ATOM 1145 O O . ILE A 1 154 ? 6.01119 42.50041 54.09483 1.000 60.78408 173 ILE A O 1
ATOM 1150 N N . ARG A 1 155 ? 7.88446 41.29134 53.77450 1.000 80.88212 174 ARG A N 1
ATOM 1151 C CA . ARG A 1 155 ? 7.15789 40.11060 53.31612 1.000 91.58645 174 ARG A CA 1
ATOM 1152 C C . ARG A 1 155 ? 6.11927 39.65597 54.33408 1.000 89.97092 174 ARG A C 1
ATOM 1153 O O . ARG A 1 155 ? 4.99346 39.30718 53.96277 1.000 94.87526 174 ARG A O 1
ATOM 1161 N N . ASN A 1 156 ? 6.46543 39.66999 55.62092 1.000 86.51821 175 ASN A N 1
ATOM 1162 C CA . ASN A 1 156 ? 5.59444 39.13023 56.65663 1.000 92.00208 175 ASN A CA 1
ATOM 1163 C C . ASN A 1 156 ? 4.79267 40.20259 57.38921 1.000 86.39734 175 ASN A C 1
ATOM 1164 O O . ASN A 1 156 ? 4.36223 39.97257 58.52198 1.000 94.15107 175 ASN A O 1
ATOM 1169 N N . TYR A 1 157 ? 4.58044 41.36330 56.77995 1.000 74.69332 176 TYR A N 1
ATOM 1170 C CA . TYR A 1 157 ? 3.67753 42.35702 57.34569 1.000 68.28576 176 TYR A CA 1
ATOM 1171 C C . TYR A 1 157 ? 2.25333 42.05340 56.89292 1.000 67.34589 176 TYR A C 1
ATOM 1172 O O . TYR A 1 157 ? 2.01424 41.81844 55.70540 1.000 63.94687 176 TYR A O 1
ATOM 1181 N N . THR A 1 158 ? 1.31176 42.04996 57.83542 1.000 65.45225 177 THR A N 1
ATOM 1182 C CA . THR A 1 158 ? -0.09315 42.05224 57.45763 1.000 66.33849 177 THR A CA 1
ATOM 1183 C C . THR A 1 158 ? -0.42332 43.30806 56.64421 1.000 62.02387 177 THR A C 1
ATOM 1184 O O . THR A 1 158 ? 0.32904 44.28738 56.61940 1.000 60.13413 177 THR A O 1
ATOM 1188 N N . ALA A 1 159 ? -1.59698 43.28316 56.00538 1.000 57.53628 178 ALA A N 1
ATOM 1189 C CA . ALA A 1 159 ? -2.08517 44.46843 55.30410 1.000 60.77958 178 ALA A CA 1
ATOM 1190 C C . ALA A 1 159 ? -2.21853 45.66058 56.24834 1.000 56.50681 178 ALA A C 1
ATOM 1191 O O . ALA A 1 159 ? -1.84593 46.78844 55.89464 1.000 51.53367 178 ALA A O 1
ATOM 1193 N N . HIS A 1 160 ? -2.75162 45.43242 57.45590 1.000 60.63412 179 HIS A N 1
ATOM 1194 C CA . HIS A 1 160 ? -2.91957 46.52696 58.40882 1.000 59.69848 179 HIS A CA 1
ATOM 1195 C C . HIS A 1 160 ? -1.57090 47.09504 58.84686 1.000 56.04104 179 HIS A C 1
ATOM 1196 O O . HIS A 1 160 ? -1.40145 48.31887 58.92233 1.000 57.88987 179 HIS A O 1
ATOM 1203 N N . MET A 1 161 ? -0.59074 46.22496 59.11619 1.000 52.14973 180 MET A N 1
ATOM 1204 C CA . MET A 1 161 ? 0.73297 46.70992 59.50828 1.000 50.80245 180 MET A CA 1
ATOM 1205 C C . MET A 1 161 ? 1.44228 47.40321 58.35023 1.000 51.53426 180 MET A C 1
ATOM 1206 O O . MET A 1 161 ? 2.10087 48.43828 58.54452 1.000 44.41299 180 MET A O 1
ATOM 1211 N N . MET A 1 162 ? 1.32408 46.84350 57.14039 1.000 54.50431 181 MET A N 1
ATOM 1212 C CA . MET A 1 162 ? 1.92120 47.46412 55.96056 1.000 46.92873 181 MET A CA 1
ATOM 1213 C C . MET A 1 162 ? 1.38676 48.87468 55.76134 1.000 48.05702 181 MET A C 1
ATOM 1214 O O . MET A 1 162 ? 2.14773 49.81222 55.49117 1.000 54.37016 181 MET A O 1
ATOM 1219 N N . GLU A 1 163 ? 0.06766 49.03322 55.87000 1.000 48.37797 182 GLU A N 1
ATOM 1220 C CA . GLU A 1 163 ? -0.54783 50.35492 55.77939 1.000 53.26790 182 GLU A CA 1
ATOM 1221 C C . GLU A 1 163 ? -0.02831 51.29069 56.87001 1.000 53.93238 182 GLU A C 1
ATOM 1222 O O . GLU A 1 163 ? 0.31050 52.44990 56.59323 1.000 46.81355 182 GLU A O 1
ATOM 1228 N N . GLN A 1 164 ? 0.05446 50.79398 58.11473 1.000 51.87540 183 GLN A N 1
ATOM 1229 C CA . GLN A 1 164 ? 0.60513 51.56745 59.23005 1.000 46.70238 183 GLN A CA 1
ATOM 1230 C C . GLN A 1 164 ? 2.05427 51.99134 58.97127 1.000 43.37347 183 GLN A C 1
ATOM 1231 O O . GLN A 1 164 ? 2.43142 53.14747 59.20554 1.000 41.79418 183 GLN A O 1
ATOM 1237 N N . LYS A 1 165 ? 2.89189 51.05617 58.51612 1.000 41.06087 184 LYS A N 1
ATOM 1238 C CA . LYS A 1 165 ? 4.28198 51.38973 58.20997 1.000 43.56839 184 LYS A CA 1
ATOM 1239 C C . LYS A 1 165 ? 4.38570 52.43242 57.09907 1.000 45.40278 184 LYS A C 1
ATOM 1240 O O . LYS A 1 165 ? 5.22755 53.33863 57.16539 1.000 40.55118 184 LYS A O 1
ATOM 1246 N N . LEU A 1 166 ? 3.53902 52.32879 56.06661 1.000 43.26405 185 LEU A N 1
ATOM 1247 C CA . LEU A 1 166 ? 3.64048 53.27183 54.95388 1.000 41.98677 185 LEU A CA 1
ATOM 1248 C C . LEU A 1 166 ? 3.23890 54.67106 55.39293 1.000 44.58955 185 LEU A C 1
ATOM 1249 O O . LEU A 1 166 ? 3.85346 55.66252 54.97767 1.000 42.63302 185 LEU A O 1
ATOM 1254 N N . HIS A 1 167 ? 2.23070 54.76910 56.25609 1.000 40.07019 186 HIS A N 1
ATOM 1255 C CA . HIS A 1 167 ? 1.85492 56.06917 56.79739 1.000 39.50788 186 HIS A CA 1
ATOM 1256 C C . HIS A 1 167 ? 3.00733 56.68711 57.58633 1.000 44.31136 186 HIS A C 1
ATOM 1257 O O . HIS A 1 167 ? 3.37734 57.84792 57.35956 1.000 48.11768 186 HIS A O 1
ATOM 1264 N N . THR A 1 168 ? 3.58731 55.92620 58.52779 1.000 42.61093 187 THR A N 1
ATOM 1265 C CA . THR A 1 168 ? 4.72452 56.44815 59.28865 1.000 43.27039 187 THR A CA 1
ATOM 1266 C C . THR A 1 168 ? 5.85016 56.89241 58.35785 1.000 42.18088 187 THR A C 1
ATOM 1267 O O . THR A 1 168 ? 6.44137 57.96649 58.54341 1.000 40.94430 187 THR A O 1
ATOM 1271 N N . LEU A 1 169 ? 6.14956 56.08160 57.34265 1.000 41.50798 188 LEU A N 1
ATOM 1272 C CA . LEU A 1 169 ? 7.20751 56.43019 56.39676 1.000 40.39945 188 LEU A CA 1
ATOM 1273 C C . LEU A 1 169 ? 6.92749 57.78071 55.74297 1.000 42.50440 188 LEU A C 1
ATOM 1274 O O . LEU A 1 169 ? 7.79767 58.66215 55.70264 1.000 41.37667 188 LEU A O 1
ATOM 1279 N N . MET A 1 170 ? 5.69816 57.96960 55.25675 1.000 40.85841 189 MET A N 1
ATOM 1280 C CA . MET A 1 170 ? 5.35434 59.20836 54.56908 1.000 44.33790 189 MET A CA 1
ATOM 1281 C C . MET A 1 170 ? 5.45228 60.41544 55.49679 1.000 47.96727 189 MET A C 1
ATOM 1282 O O . MET A 1 170 ? 5.90356 61.48734 55.07294 1.000 42.27209 189 MET A O 1
ATOM 1287 N N . THR A 1 171 ? 5.05854 60.26810 56.77194 1.000 43.22631 190 THR A N 1
ATOM 1288 C CA . THR A 1 171 ? 5.17299 61.42116 57.66588 1.000 51.37004 190 THR A CA 1
ATOM 1289 C C . THR A 1 171 ? 6.62991 61.83496 57.85837 1.000 47.90349 190 THR A C 1
ATOM 1290 O O . THR A 1 171 ? 6.89850 62.99447 58.17574 1.000 47.01106 190 THR A O 1
ATOM 1294 N N . LYS A 1 172 ? 7.58228 60.91734 57.67685 1.000 45.52311 191 LYS A N 1
ATOM 1295 C CA . LYS A 1 172 ? 8.99258 61.29127 57.79077 1.000 48.27688 191 LYS A CA 1
ATOM 1296 C C . LYS A 1 172 ? 9.56731 61.80373 56.47744 1.000 47.83651 191 LYS A C 1
ATOM 1297 O O . LYS A 1 172 ? 10.42907 62.68740 56.48531 1.000 55.09901 191 LYS A O 1
ATOM 1303 N N . LEU A 1 173 ? 9.10189 61.28217 55.34711 1.000 37.63060 192 LEU A N 1
ATOM 1304 C CA . LEU A 1 173 ? 9.68317 61.67734 54.06930 1.000 41.36745 192 LEU A CA 1
ATOM 1305 C C . LEU A 1 173 ? 9.17085 63.03046 53.59503 1.000 46.14586 192 LEU A C 1
ATOM 1306 O O . LEU A 1 173 ? 9.91105 63.76355 52.93537 1.000 46.55997 192 LEU A O 1
ATOM 1311 N N . GLU A 1 174 ? 7.92223 63.38291 53.92465 1.000 47.38530 193 GLU A N 1
ATOM 1312 C CA . GLU A 1 174 ? 7.24412 64.49063 53.25920 1.000 46.65189 193 GLU A CA 1
ATOM 1313 C C . GLU A 1 174 ? 7.67479 65.86476 53.76476 1.000 46.86433 193 GLU A C 1
ATOM 1314 O O . GLU A 1 174 ? 7.42026 66.86104 53.07608 1.000 46.60249 193 GLU A O 1
ATOM 1320 N N . THR A 1 175 ? 8.28736 65.95911 54.95273 1.000 47.50592 194 THR A N 1
ATOM 1321 C CA . THR A 1 175 ? 8.57437 67.27129 55.53733 1.000 50.00381 194 THR A CA 1
ATOM 1322 C C . THR A 1 175 ? 9.79094 67.96350 54.92756 1.000 47.28054 194 THR A C 1
ATOM 1323 O O . THR A 1 175 ? 10.01390 69.14250 55.20737 1.000 51.04047 194 THR A O 1
ATOM 1327 N N . ASN A 1 176 ? 10.57562 67.27803 54.10379 1.000 50.11474 195 ASN A N 1
ATOM 1328 C CA . ASN A 1 176 ? 11.73587 67.89097 53.46192 1.000 48.35582 195 ASN A CA 1
ATOM 1329 C C . ASN A 1 176 ? 11.84749 67.23008 52.09551 1.000 46.21816 195 ASN A C 1
ATOM 1330 O O . ASN A 1 176 ? 12.15008 66.03458 52.01521 1.000 45.08748 195 ASN A O 1
ATOM 1335 N N . TYR A 1 177 ? 11.59009 67.99875 51.02696 1.000 42.50204 196 TYR A N 1
ATOM 1336 C CA . TYR A 1 177 ? 11.46480 67.38818 49.71232 1.000 39.93623 196 TYR A CA 1
ATOM 1337 C C . TYR A 1 177 ? 12.78365 66.76816 49.28090 1.000 46.78022 196 TYR A C 1
ATOM 1338 O O . TYR A 1 177 ? 12.78843 65.82723 48.48268 1.000 39.87890 196 TYR A O 1
ATOM 1347 N N . ARG A 1 178 ? 13.91129 67.26540 49.81224 1.000 41.95102 197 ARG A N 1
ATOM 1348 C CA . ARG A 1 178 ? 15.18748 66.63946 49.49108 1.000 45.92337 197 ARG A CA 1
ATOM 1349 C C . ARG A 1 178 ? 15.30197 65.25439 50.12459 1.000 47.01490 197 ARG A C 1
ATOM 1350 O O . ARG A 1 178 ? 15.96350 64.37335 49.56020 1.000 46.60277 197 ARG A O 1
ATOM 1358 N N . ILE A 1 179 ? 14.67757 65.04612 51.28833 1.000 42.59279 198 ILE A N 1
ATOM 1359 C CA . ILE A 1 179 ? 14.58864 63.70018 51.86308 1.000 39.00609 198 ILE A CA 1
ATOM 1360 C C . ILE A 1 179 ? 13.71579 62.82298 50.98142 1.000 37.73369 198 ILE A C 1
ATOM 1361 O O . ILE A 1 179 ? 14.07381 61.68067 50.67484 1.000 39.43967 198 ILE A O 1
ATOM 1366 N N . PHE A 1 180 ? 12.55168 63.34830 50.56824 1.000 36.24112 199 PHE A N 1
ATOM 1367 C CA . PHE A 1 180 ? 11.67543 62.60824 49.66213 1.000 37.63973 199 PHE A CA 1
ATOM 1368 C C . PHE A 1 180 ? 12.41834 62.19931 48.39392 1.000 40.16642 199 PHE A C 1
ATOM 1369 O O . PHE A 1 180 ? 12.35680 61.03550 47.97668 1.000 40.18159 199 PHE A O 1
ATOM 1377 N N . LEU A 1 181 ? 13.15290 63.13715 47.78149 1.000 38.45816 200 LEU A N 1
ATOM 1378 C CA . LEU A 1 181 ? 13.90840 62.80049 46.57285 1.000 38.71354 200 LEU A CA 1
ATOM 1379 C C . LEU A 1 181 ? 14.95450 61.74266 46.86812 1.000 42.51257 200 LEU A C 1
ATOM 1380 O O . LEU A 1 181 ? 15.17118 60.83101 46.05897 1.000 40.13906 200 LEU A O 1
ATOM 1385 N N . GLY A 1 182 ? 15.63848 61.87105 48.01432 1.000 39.42834 201 GLY A N 1
ATOM 1386 C CA . GLY A 1 182 ? 16.58354 60.84500 48.41169 1.000 39.64608 201 GLY A CA 1
ATOM 1387 C C . GLY A 1 182 ? 15.93852 59.47556 48.52486 1.000 40.32108 201 GLY A C 1
ATOM 1388 O O . GLY A 1 182 ? 16.54193 58.46394 48.15900 1.000 41.41825 201 GLY A O 1
ATOM 1389 N N . ALA A 1 183 ? 14.70345 59.42405 49.03362 1.000 36.31814 202 ALA A N 1
ATOM 1390 C CA . ALA A 1 183 ? 14.00374 58.14472 49.11995 1.000 37.97335 202 ALA A CA 1
ATOM 1391 C C . ALA A 1 183 ? 13.74673 57.56240 47.73407 1.000 42.38627 202 ALA A C 1
ATOM 1392 O O . ALA A 1 183 ? 13.92997 56.35861 47.51442 1.000 40.93569 202 ALA A O 1
ATOM 1394 N N . LEU A 1 184 ? 13.32217 58.40182 46.78305 1.000 38.75660 203 LEU A N 1
ATOM 1395 C CA . LEU A 1 184 ? 13.07937 57.90681 45.43021 1.000 39.74800 203 LEU A CA 1
ATOM 1396 C C . LEU A 1 184 ? 14.36632 57.40319 44.79537 1.000 44.06917 203 LEU A C 1
ATOM 1397 O O . LEU A 1 184 ? 14.37075 56.35546 44.13499 1.000 40.11402 203 LEU A O 1
ATOM 1402 N N . ARG A 1 185 ? 15.47569 58.12533 44.99571 1.000 38.33141 204 ARG A N 1
ATOM 1403 C CA . ARG A 1 185 ? 16.74951 57.66304 44.44978 1.000 43.26786 204 ARG A CA 1
ATOM 1404 C C . ARG A 1 185 ? 17.18554 56.35637 45.09591 1.000 48.31255 204 ARG A C 1
ATOM 1405 O O . ARG A 1 185 ? 17.74302 55.48126 44.42665 1.000 50.19429 204 ARG A O 1
ATOM 1413 N N . TYR A 1 186 ? 16.94514 56.20986 46.39804 1.000 46.18232 205 TYR A N 1
ATOM 1414 C CA . TYR A 1 186 ? 17.31472 54.97933 47.09087 1.000 44.24483 205 TYR A CA 1
ATOM 1415 C C . TYR A 1 186 ? 16.51389 53.78889 46.55953 1.000 46.57334 205 TYR A C 1
ATOM 1416 O O . TYR A 1 186 ? 17.07499 52.71916 46.28818 1.000 46.65157 205 TYR A O 1
ATOM 1425 N N . LEU A 1 187 ? 15.19475 53.95181 46.41336 1.000 38.66388 206 LEU A N 1
ATOM 1426 C CA . LEU A 1 187 ? 14.38686 52.88048 45.84153 1.000 42.58813 206 LEU A CA 1
ATOM 1427 C C . LEU A 1 187 ? 14.82783 52.54428 44.41846 1.000 47.99991 206 LEU A C 1
ATOM 1428 O O . LEU A 1 187 ? 14.91052 51.36548 44.05851 1.000 51.08475 206 LEU A O 1
ATOM 1433 N N . ASP A 1 188 ? 15.11910 53.56523 43.59807 1.000 49.88861 207 ASP A N 1
ATOM 1434 C CA . ASP A 1 188 ? 15.53521 53.31831 42.21386 1.000 52.75964 207 ASP A CA 1
ATOM 1435 C C . ASP A 1 188 ? 16.79036 52.46253 42.16870 1.000 54.66307 207 ASP A C 1
ATOM 1436 O O . ASP A 1 188 ? 16.85558 51.47745 41.42310 1.000 55.57840 207 ASP A O 1
ATOM 1441 N N . HIS A 1 189 ? 17.80506 52.82932 42.96188 1.000 54.25755 208 HIS A N 1
ATOM 1442 C CA . HIS A 1 189 ? 19.06934 52.10202 42.93085 1.000 57.25499 208 HIS A CA 1
ATOM 1443 C C . HIS A 1 189 ? 18.92670 50.70876 43.52103 1.000 60.30846 208 HIS A C 1
ATOM 1444 O O . HIS A 1 189 ? 19.62572 49.78653 43.09612 1.000 62.85172 208 HIS A O 1
ATOM 1451 N N . LEU A 1 190 ? 18.03590 50.53044 44.49579 1.000 56.84709 209 LEU A N 1
ATOM 1452 C CA . LEU A 1 190 ? 17.87241 49.20665 45.08605 1.000 58.51242 209 LEU A CA 1
ATOM 1453 C C . LEU A 1 190 ? 17.23849 48.23405 44.10054 1.000 61.79359 209 LEU A C 1
ATOM 1454 O O . LEU A 1 190 ? 17.53650 47.03833 44.14366 1.000 65.21075 209 LEU A O 1
ATOM 1459 N N . GLY A 1 191 ? 16.37175 48.72086 43.21303 1.000 57.82990 210 GLY A N 1
ATOM 1460 C CA . GLY A 1 191 ? 15.76708 47.85472 42.21313 1.000 61.35680 210 GLY A CA 1
ATOM 1461 C C . GLY A 1 191 ? 14.86052 46.78144 42.77758 1.000 64.89782 210 GLY A C 1
ATOM 1462 O O . GLY A 1 191 ? 14.72479 45.70892 42.17821 1.000 64.26292 210 GLY A O 1
ATOM 1463 N N . ASP A 1 192 ? 14.24355 47.04167 43.92546 1.000 59.40060 211 ASP A N 1
ATOM 1464 C CA . ASP A 1 192 ? 13.36267 46.09788 44.60528 1.000 55.35316 211 ASP A CA 1
ATOM 1465 C C . ASP A 1 192 ? 11.93287 46.51434 44.25591 1.000 55.48982 211 ASP A C 1
ATOM 1466 O O . ASP A 1 192 ? 11.36404 47.42808 44.86739 1.000 54.29748 211 ASP A O 1
ATOM 1471 N N . GLN A 1 193 ? 11.35625 45.84543 43.25994 1.000 50.69119 212 GLN A N 1
ATOM 1472 C CA . GLN A 1 193 ? 10.11025 46.29845 42.64284 1.000 51.69998 212 GLN A CA 1
ATOM 1473 C C . GLN A 1 193 ? 8.89332 46.11063 43.54898 1.000 54.06809 212 GLN A C 1
ATOM 1474 O O . GLN A 1 193 ? 8.02272 46.99192 43.57620 1.000 55.16351 212 GLN A O 1
ATOM 1480 N N . PRO A 1 194 ? 8.76942 44.98594 44.28192 1.000 52.41851 213 PRO A N 1
ATOM 1481 C CA . PRO A 1 194 ? 7.70380 44.90435 45.30121 1.000 49.86571 213 PRO A CA 1
ATOM 1482 C C . PRO A 1 194 ? 7.72092 46.05033 46.29537 1.000 46.98360 213 PRO A C 1
ATOM 1483 O O . PRO A 1 194 ? 6.65099 46.50432 46.71803 1.000 51.82413 213 PRO A O 1
ATOM 1487 N N . LEU A 1 195 ? 8.90666 46.53199 46.68224 1.000 44.80228 214 LEU A N 1
ATOM 1488 C CA . LEU A 1 195 ? 8.97935 47.67098 47.59972 1.000 44.29463 214 LEU A CA 1
ATOM 1489 C C . LEU A 1 195 ? 8.53542 48.96467 46.91243 1.000 47.15231 214 LEU A C 1
ATOM 1490 O O . LEU A 1 195 ? 7.76114 49.74124 47.48382 1.000 41.82454 214 LEU A O 1
ATOM 1495 N N . ILE A 1 196 ? 8.99954 49.20196 45.67877 1.000 43.38484 215 ILE A N 1
ATOM 1496 C CA . ILE A 1 196 ? 8.55653 50.37322 44.91731 1.000 43.77319 215 ILE A CA 1
ATOM 1497 C C . ILE A 1 196 ? 7.04571 50.35096 44.75399 1.000 43.23839 215 ILE A C 1
ATOM 1498 O O . ILE A 1 196 ? 6.36154 51.36236 44.95921 1.000 44.64742 215 ILE A O 1
ATOM 1503 N N . ASP A 1 197 ? 6.50395 49.18123 44.40686 1.000 44.33577 216 ASP A N 1
ATOM 1504 C CA . ASP A 1 197 ? 5.06396 49.03047 44.24764 1.000 43.59715 216 ASP A CA 1
ATOM 1505 C C . ASP A 1 197 ? 4.32191 49.50089 45.49407 1.000 48.26562 216 ASP A C 1
ATOM 1506 O O . ASP A 1 197 ? 3.37583 50.29308 45.40571 1.000 45.06479 216 ASP A O 1
ATOM 1511 N N . LYS A 1 198 ? 4.76221 49.03927 46.67391 1.000 46.61233 217 LYS A N 1
ATOM 1512 C CA . LYS A 1 198 ? 4.08981 49.40200 47.92305 1.000 46.59921 217 LYS A CA 1
ATOM 1513 C C . LYS A 1 198 ? 4.28857 50.87457 48.26642 1.000 43.78744 217 LYS A C 1
ATOM 1514 O O . LYS A 1 198 ? 3.36122 51.53464 48.75476 1.000 46.93524 217 LYS A O 1
ATOM 1520 N N . VAL A 1 199 ? 5.49422 51.40552 48.04189 1.000 38.66628 218 VAL A N 1
ATOM 1521 C CA . VAL A 1 199 ? 5.74406 52.79992 48.38802 1.000 42.88597 218 VAL A CA 1
ATOM 1522 C C . VAL A 1 199 ? 4.88411 53.71571 47.53041 1.000 42.09129 218 VAL A C 1
ATOM 1523 O O . VAL A 1 199 ? 4.32593 54.70492 48.02497 1.000 39.44472 218 VAL A O 1
ATOM 1527 N N . PHE A 1 200 ? 4.72092 53.37077 46.24560 1.000 40.38058 219 PHE A N 1
ATOM 1528 C CA . PHE A 1 200 ? 3.82802 54.12971 45.37826 1.000 39.70454 219 PHE A CA 1
ATOM 1529 C C . PHE A 1 200 ? 2.42289 54.20036 45.96770 1.000 38.42395 219 PHE A C 1
ATOM 1530 O O . PHE A 1 200 ? 1.84340 55.28774 46.07732 1.000 39.63897 219 PHE A O 1
ATOM 1538 N N . ASP A 1 201 ? 1.84506 53.04117 46.31966 1.000 42.35336 220 ASP A N 1
ATOM 1539 C CA . ASP A 1 201 ? 0.55339 53.01564 47.01378 1.000 45.48845 220 ASP A CA 1
ATOM 1540 C C . ASP A 1 201 ? 0.57422 53.88488 48.26885 1.000 44.03821 220 ASP A C 1
ATOM 1541 O O . ASP A 1 201 ? -0.37165 54.63507 48.53694 1.000 42.41592 220 ASP A O 1
ATOM 1546 N N . GLY A 1 202 ? 1.65071 53.80581 49.04604 1.000 44.22339 221 GLY A N 1
ATOM 1547 C CA . GLY A 1 202 ? 1.71700 54.58525 50.27383 1.000 42.38574 221 GLY A CA 1
ATOM 1548 C C . GLY A 1 202 ? 1.71377 56.08057 50.02339 1.000 44.86937 221 GLY A C 1
ATOM 1549 O O . GLY A 1 202 ? 1.04969 56.83322 50.74258 1.000 41.15123 221 GLY A O 1
ATOM 1550 N N . ILE A 1 203 ? 2.45163 56.53389 48.99798 1.000 40.92277 222 ILE A N 1
ATOM 1551 C CA . ILE A 1 203 ? 2.47620 57.96046 48.66358 1.000 38.63296 222 ILE A CA 1
ATOM 1552 C C . ILE A 1 203 ? 1.07648 58.44573 48.28178 1.000 40.55535 222 ILE A C 1
ATOM 1553 O O . ILE A 1 203 ? 0.61856 59.50903 48.73386 1.000 38.52384 222 ILE A O 1
ATOM 1558 N N . LEU A 1 204 ? 0.37964 57.67780 47.43023 1.000 41.17315 223 LEU A N 1
ATOM 1559 C CA . LEU A 1 204 ? -0.95915 58.07334 46.98670 1.000 45.29479 223 LEU A CA 1
ATOM 1560 C C . LEU A 1 204 ? -1.91985 58.17904 48.15864 1.000 46.43881 223 LEU A C 1
ATOM 1561 O O . LEU A 1 204 ? -2.76357 59.08328 48.20964 1.000 48.21977 223 LEU A O 1
ATOM 1566 N N . LYS A 1 205 ? -1.82995 57.24027 49.09383 1.000 47.13858 224 LYS A N 1
ATOM 1567 C CA . LYS A 1 205 ? -2.74753 57.25163 50.22633 1.000 45.55172 224 LYS A CA 1
ATOM 1568 C C . LYS A 1 205 ? -2.50061 58.46658 51.11544 1.000 45.14319 224 LYS A C 1
ATOM 1569 O O . LYS A 1 205 ? -3.44895 59.11521 51.57081 1.000 51.68918 224 LYS A O 1
ATOM 1575 N N . ARG A 1 206 ? -1.23520 58.81905 51.34029 1.000 42.66643 225 ARG A N 1
ATOM 1576 C CA . ARG A 1 206 ? -0.94199 60.02892 52.10332 1.000 46.11417 225 ARG A CA 1
ATOM 1577 C C . ARG A 1 206 ? -1.43575 61.27851 51.37161 1.000 48.53099 225 ARG A C 1
ATOM 1578 O O . ARG A 1 206 ? -2.06764 62.15597 51.97471 1.000 50.12052 225 ARG A O 1
ATOM 1586 N N . LEU A 1 207 ? -1.16232 61.37300 50.06295 1.000 44.27843 226 LEU A N 1
ATOM 1587 C CA . LEU A 1 207 ? -1.62731 62.52875 49.29293 1.000 46.05400 226 LEU A CA 1
ATOM 1588 C C . LEU A 1 207 ? -3.14487 62.63990 49.31701 1.000 45.85777 226 LEU A C 1
ATOM 1589 O O . LEU A 1 207 ? -3.69259 63.74505 49.39020 1.000 45.96387 226 LEU A O 1
ATOM 1594 N N . ASP A 1 208 ? -3.84021 61.50277 49.25963 1.000 48.46314 227 ASP A N 1
ATOM 1595 C CA . ASP A 1 208 ? -5.29409 61.51259 49.22691 1.000 50.82928 227 ASP A CA 1
ATOM 1596 C C . ASP A 1 208 ? -5.91916 61.95640 50.55303 1.000 58.99985 227 ASP A C 1
ATOM 1597 O O . ASP A 1 208 ? -7.03101 62.49366 50.53955 1.000 58.77974 227 ASP A O 1
ATOM 1602 N N . GLU A 1 209 ? -5.23557 61.76745 51.69492 1.000 59.72157 228 GLU A N 1
ATOM 1603 C CA . GLU A 1 209 ? -5.85762 61.97473 53.00278 1.000 62.62774 228 GLU A CA 1
ATOM 1604 C C . GLU A 1 209 ? -5.19231 63.01991 53.89096 1.000 59.74258 228 GLU A C 1
ATOM 1605 O O . GLU A 1 209 ? -5.82104 63.45444 54.85768 1.000 62.54101 228 GLU A O 1
ATOM 1611 N N . MET A 1 210 ? -3.96191 63.43551 53.60292 1.000 59.09075 229 MET A N 1
ATOM 1612 C CA . MET A 1 210 ? -3.27059 64.36274 54.48719 1.000 54.66854 229 MET A CA 1
ATOM 1613 C C . MET A 1 210 ? -4.04531 65.66812 54.62277 1.000 60.19027 229 MET A C 1
ATOM 1614 O O . MET A 1 210 ? -4.78361 66.08375 53.72390 1.000 62.85602 229 MET A O 1
ATOM 1619 N N . SER A 1 211 ? -3.87046 66.31353 55.77002 1.000 56.08847 230 SER A N 1
ATOM 1620 C CA . SER A 1 211 ? -4.46464 67.62105 55.99703 1.000 60.89789 230 SER A CA 1
ATOM 1621 C C . SER A 1 211 ? -3.72771 68.68528 55.19764 1.000 65.27856 230 SER A C 1
ATOM 1622 O O . SER A 1 211 ? -2.50187 68.63608 55.05341 1.000 61.69757 230 SER A O 1
ATOM 1625 N N . LEU A 1 212 ? -4.47962 69.66275 54.69498 1.000 69.47274 231 LEU A N 1
ATOM 1626 C CA . LEU A 1 212 ? -3.93445 70.78789 53.94491 1.000 69.62425 231 LEU A CA 1
ATOM 1627 C C . LEU A 1 212 ? -4.30969 72.11797 54.59025 1.000 72.07038 231 LEU A C 1
ATOM 1628 O O . LEU A 1 212 ? -4.56117 73.11382 53.90162 1.000 70.29446 231 LEU A O 1
ATOM 1633 N N . GLU A 1 213 ? -4.34439 72.16019 55.92546 1.000 72.61263 232 GLU A N 1
ATOM 1634 C CA . GLU A 1 213 ? -4.78268 73.38140 56.59412 1.000 82.85321 232 GLU A CA 1
ATOM 1635 C C . GLU A 1 213 ? -3.71731 74.47113 56.54782 1.000 81.01436 232 GLU A C 1
ATOM 1636 O O . GLU A 1 213 ? -4.03631 75.63860 56.30027 1.000 87.24691 232 GLU A O 1
ATOM 1642 N N . THR A 1 214 ? -2.45789 74.12243 56.77780 1.000 76.22376 233 THR A N 1
ATOM 1643 C CA . THR A 1 214 ? -1.40936 75.12892 56.82327 1.000 78.47703 233 THR A CA 1
ATOM 1644 C C . THR A 1 214 ? -0.67747 75.21007 55.49142 1.000 76.43126 233 THR A C 1
ATOM 1645 O O . THR A 1 214 ? -0.66571 74.26618 54.69777 1.000 68.65066 233 THR A O 1
ATOM 1649 N N . ASN A 1 215 ? -0.04170 76.36459 55.27314 1.000 78.04559 234 ASN A N 1
ATOM 1650 C CA . ASN A 1 215 ? 0.84184 76.53636 54.12894 1.000 73.93395 234 ASN A CA 1
ATOM 1651 C C . ASN A 1 215 ? 1.95434 75.49400 54.10411 1.000 70.42173 234 ASN A C 1
ATOM 1652 O O . ASN A 1 215 ? 2.32934 75.01844 53.02673 1.000 68.20699 234 ASN A O 1
ATOM 1657 N N . LYS A 1 216 ? 2.48604 75.11312 55.26749 1.000 67.02237 235 LYS A N 1
ATOM 1658 C CA . LYS A 1 216 ? 3.56415 74.13168 55.27593 1.000 69.39125 235 LYS A CA 1
ATOM 1659 C C . LYS A 1 216 ? 3.08656 72.75759 54.81023 1.000 67.72073 235 LYS A C 1
ATOM 1660 O O . LYS A 1 216 ? 3.85256 72.01943 54.17902 1.000 62.35739 235 LYS A O 1
ATOM 1666 N N . GLU A 1 217 ? 1.83112 72.40335 55.09799 1.000 63.54190 236 GLU A N 1
ATOM 1667 C CA . GLU A 1 217 ? 1.30923 71.11146 54.66547 1.000 54.80213 236 GLU A CA 1
ATOM 1668 C C . GLU A 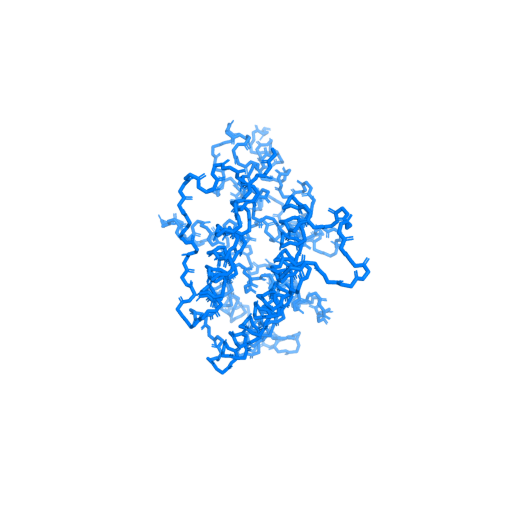1 217 ? 1.07039 71.08830 53.15912 1.000 61.06142 236 GLU A C 1
ATOM 1669 O O . GLU A 1 217 ? 1.40598 70.10257 52.48900 1.000 58.87609 236 GLU A O 1
ATOM 1675 N N . ARG A 1 218 ? 0.49967 72.16892 52.60894 1.000 56.02066 237 ARG A N 1
ATOM 1676 C CA . ARG A 1 218 ? 0.31596 72.25856 51.16391 1.000 57.83611 237 ARG A CA 1
ATOM 1677 C C . ARG A 1 218 ? 1.65900 72.23149 50.44105 1.000 58.03156 237 ARG A C 1
ATOM 1678 O O . ARG A 1 218 ? 1.80514 71.55414 49.42002 1.000 54.40233 237 ARG A O 1
ATOM 1686 N N . GLU A 1 219 ? 2.66858 72.92143 50.98012 1.000 59.39758 238 GLU A N 1
ATOM 1687 C CA . GLU A 1 219 ? 4.00623 72.83964 50.39663 1.000 54.59627 238 GLU A CA 1
ATOM 1688 C C . GLU A 1 219 ? 4.53777 71.40536 50.41263 1.000 52.59614 238 GLU A C 1
ATOM 1689 O O . GLU A 1 219 ? 5.05978 70.91985 49.40121 1.000 46.98719 238 GLU A O 1
ATOM 1695 N N . ASN A 1 220 ? 4.42767 70.71437 51.55865 1.000 49.40330 239 ASN A N 1
ATOM 1696 C CA . ASN A 1 220 ? 4.88022 69.32281 51.63554 1.000 45.46340 239 ASN A CA 1
ATOM 1697 C C . ASN A 1 220 ? 4.17856 68.46169 50.58991 1.000 47.58373 239 ASN A C 1
ATOM 1698 O O . ASN A 1 220 ? 4.81846 67.67273 49.88226 1.000 44.87597 239 ASN A O 1
ATOM 1703 N N . GLY A 1 221 ? 2.85226 68.58541 50.49751 1.000 42.63563 240 GLY A N 1
ATOM 1704 C CA . GLY A 1 221 ? 2.10405 67.75659 49.57056 1.000 45.79258 240 GLY A CA 1
ATOM 1705 C C . GLY A 1 221 ? 2.41378 68.06051 48.11174 1.000 45.71711 240 GLY A C 1
ATOM 1706 O O . GLY A 1 221 ? 2.54315 67.14762 47.29684 1.000 42.58424 240 GLY A O 1
ATOM 1707 N N . LYS A 1 222 ? 2.53187 69.34021 47.76461 1.000 44.70232 241 LYS A N 1
ATOM 1708 C CA . LYS A 1 222 ? 2.77325 69.70364 46.37007 1.000 45.96937 241 LYS A CA 1
ATOM 1709 C C . LYS A 1 222 ? 4.09927 69.14431 45.86660 1.000 42.62732 241 LYS A C 1
ATOM 1710 O O . LYS A 1 222 ? 4.16624 68.60033 44.75490 1.000 39.00039 241 LYS A O 1
ATOM 1716 N N . TYR A 1 223 ? 5.16438 69.25789 46.67329 1.000 43.68588 242 TYR A N 1
ATOM 1717 C CA . TYR A 1 223 ? 6.43893 68.64609 46.30203 1.000 40.69925 242 TYR A CA 1
ATOM 1718 C C . TYR A 1 223 ? 6.30730 67.13907 46.12892 1.000 42.29631 242 TYR A C 1
ATOM 1719 O O . TYR A 1 223 ? 6.92117 66.55561 45.22487 1.000 37.95563 242 TYR A O 1
ATOM 1728 N N . VAL A 1 224 ? 5.55839 66.48242 47.02105 1.000 38.30619 243 VAL A N 1
ATOM 1729 C CA . VAL A 1 224 ? 5.40346 65.03117 46.92998 1.000 38.75410 243 VAL A CA 1
ATOM 1730 C C . VAL A 1 224 ? 4.63094 64.66583 45.66336 1.000 35.38605 243 VAL A C 1
ATOM 1731 O O . VAL A 1 224 ? 5.02970 63.77246 44.90686 1.000 36.28923 243 VAL A O 1
ATOM 1735 N N . LEU A 1 225 ? 3.52677 65.36879 45.40410 1.000 35.31350 244 LEU A N 1
ATOM 1736 C CA . LEU A 1 225 ? 2.72171 65.08992 44.21869 1.000 37.59697 244 LEU A CA 1
ATOM 1737 C C . LEU A 1 225 ? 3.53289 65.29487 42.93727 1.000 38.35468 244 LEU A C 1
ATOM 1738 O O . LEU A 1 225 ? 3.59138 64.41065 42.07557 1.000 40.97385 244 LEU A O 1
ATOM 1743 N N . VAL A 1 226 ? 4.17690 66.45579 42.80587 1.000 39.59823 245 VAL A N 1
ATOM 1744 C CA . VAL A 1 226 ? 4.86899 66.77679 41.56485 1.000 41.28523 245 VAL A CA 1
ATOM 1745 C C . VAL A 1 226 ? 5.99077 65.78301 41.31266 1.000 43.31526 245 VAL A C 1
ATOM 1746 O O . VAL A 1 226 ? 6.17400 65.29932 40.18575 1.000 39.08069 245 VAL A O 1
ATOM 1750 N N . ASN A 1 227 ? 6.71878 65.41238 42.35665 1.000 36.09916 246 ASN A N 1
ATOM 1751 C CA . ASN A 1 227 ? 7.86851 64.55053 42.13708 1.000 40.60132 246 ASN A CA 1
ATOM 1752 C C . ASN A 1 227 ? 7.51426 63.06714 42.12174 1.000 39.00388 246 ASN A C 1
ATOM 1753 O O . ASN A 1 227 ? 8.27422 62.26850 41.56173 1.000 39.20423 246 ASN A O 1
ATOM 1758 N N . LEU A 1 228 ? 6.36755 62.68686 42.67631 1.000 32.16010 247 LEU A N 1
ATOM 1759 C CA . LEU A 1 228 ? 5.79823 61.38355 42.35426 1.000 34.14907 247 LEU A CA 1
ATOM 1760 C C . LEU A 1 228 ? 5.55590 61.25473 40.84724 1.000 35.29654 247 LEU A C 1
ATOM 1761 O O . LEU A 1 228 ? 5.94327 60.25796 40.23150 1.000 36.82394 247 LEU A O 1
ATOM 1766 N N . LEU A 1 229 ? 4.90402 62.25448 40.23592 1.000 32.63131 248 LEU A N 1
ATOM 1767 C CA . LEU A 1 229 ? 4.69460 62.21734 38.78805 1.000 34.45750 248 LEU A CA 1
ATOM 1768 C C . LEU A 1 229 ? 6.02883 62.16609 38.05152 1.000 37.93921 248 LEU A C 1
ATOM 1769 O O . LEU A 1 229 ? 6.21133 61.33426 37.15978 1.000 36.70121 248 LEU A O 1
ATOM 1774 N N . CYS A 1 230 ? 6.99366 63.01847 38.43972 1.000 37.36685 249 CYS A N 1
ATOM 1775 C CA . CYS A 1 230 ? 8.33262 62.96065 37.82961 1.000 39.10778 249 CYS A CA 1
ATOM 1776 C C . CYS A 1 230 ? 8.93647 61.56473 37.91091 1.000 42.49212 249 CYS A C 1
ATOM 1777 O O . CYS A 1 230 ? 9.63848 61.13105 36.99443 1.000 42.44244 249 CYS A O 1
ATOM 1780 N N . TRP A 1 231 ? 8.69288 60.86302 39.02034 1.000 40.16453 250 TRP A N 1
ATOM 1781 C CA . TRP A 1 231 ? 9.28788 59.55303 39.26008 1.000 37.91248 250 TRP A CA 1
ATOM 1782 C C . TRP A 1 231 ? 8.86921 58.53998 38.20262 1.000 38.14347 250 TRP A C 1
ATOM 1783 O O . TRP A 1 231 ? 9.65951 57.66714 37.82579 1.000 40.69106 250 TRP A O 1
ATOM 1794 N N . THR A 1 232 ? 7.63129 58.63926 37.71406 1.000 37.52814 251 THR A N 1
ATOM 1795 C CA . THR A 1 232 ? 7.12118 57.69142 36.73037 1.000 41.52836 251 THR A CA 1
ATOM 1796 C C . THR A 1 232 ? 7.70282 57.89613 35.33949 1.000 45.84369 251 THR A C 1
ATOM 1797 O O . THR A 1 232 ? 7.60142 56.98498 34.50641 1.000 51.74985 251 THR A O 1
ATOM 1801 N N . VAL A 1 233 ? 8.28077 59.06622 35.05163 1.000 45.32565 252 VAL A N 1
ATOM 1802 C CA . VAL A 1 233 ? 8.68571 59.37887 33.67712 1.000 47.08053 252 VAL A CA 1
ATOM 1803 C C . VAL A 1 233 ? 9.81482 58.45243 33.24773 1.000 51.25718 252 VAL A C 1
ATOM 1804 O O . VAL A 1 233 ? 10.80486 58.27982 33.97160 1.000 57.38239 252 VAL A O 1
ATOM 1808 N N . ASN A 1 234 ? 9.66674 57.84711 32.06861 1.000 55.64812 253 ASN A N 1
ATOM 1809 C CA . ASN A 1 234 ? 10.68750 56.96787 31.50140 1.000 59.76361 253 ASN A CA 1
ATOM 1810 C C . ASN A 1 234 ? 10.91115 55.72610 32.36018 1.000 56.42205 253 ASN A C 1
ATOM 1811 O O . ASN A 1 234 ? 12.00570 55.16729 32.39848 1.000 53.28672 253 ASN A O 1
ATOM 1816 N N . ASN A 1 235 ? 9.87637 55.27790 33.05457 1.000 49.38686 254 ASN A N 1
ATOM 1817 C CA . ASN A 1 235 ? 9.95297 54.04842 33.82921 1.000 47.44947 254 ASN A CA 1
ATOM 1818 C C . ASN A 1 235 ? 8.69327 53.25204 33.53262 1.000 47.50703 254 ASN A C 1
ATOM 1819 O O . ASN A 1 235 ? 7.59369 53.67444 33.90788 1.000 48.56624 254 ASN A O 1
ATOM 1824 N N . ARG A 1 236 ? 8.85295 52.09201 32.89287 1.000 48.88185 255 ARG A N 1
ATOM 1825 C CA . ARG A 1 236 ? 7.68793 51.32605 32.46052 1.000 49.80997 255 ARG A CA 1
ATOM 1826 C C . ARG A 1 236 ? 6.82451 50.89634 33.64344 1.000 52.85452 255 ARG A C 1
ATOM 1827 O O . ARG A 1 236 ? 5.59692 51.04656 33.61810 1.000 54.13839 255 ARG A O 1
ATOM 1835 N N . PHE A 1 237 ? 7.44593 50.35655 34.69146 1.000 49.83350 256 PHE A N 1
ATOM 1836 C CA . PHE A 1 237 ? 6.66943 49.85092 35.81692 1.000 46.06749 256 PHE A CA 1
ATOM 1837 C C . PHE A 1 237 ? 5.91540 50.97185 36.52263 1.000 46.94605 256 PHE A C 1
ATOM 1838 O O . PHE A 1 237 ? 4.72006 50.83959 36.82084 1.000 51.55993 256 PHE A O 1
ATOM 1846 N N . LEU A 1 238 ? 6.59931 52.08217 36.80966 1.000 42.92042 257 LEU A N 1
ATOM 1847 C CA . LEU A 1 238 ? 5.93471 53.20402 37.47162 1.000 40.04691 257 LEU A CA 1
ATOM 1848 C C . LEU A 1 238 ? 4.93239 53.90357 36.55732 1.000 45.78578 257 LEU A C 1
ATOM 1849 O O . LEU A 1 238 ? 3.91779 54.42977 37.03884 1.000 44.85937 257 LEU A O 1
ATOM 1854 N N . THR A 1 239 ? 5.19253 53.93341 35.24750 1.000 45.51185 258 THR A N 1
ATOM 1855 C CA . THR A 1 239 ? 4.20365 54.49794 34.33305 1.000 46.06492 258 THR A CA 1
ATOM 1856 C C . THR A 1 239 ? 2.94617 53.64444 34.32455 1.000 46.95375 258 THR A C 1
ATOM 1857 O O . THR A 1 239 ? 1.82581 54.16929 34.27226 1.000 44.77728 258 THR A O 1
ATOM 1861 N N . GLU A 1 240 ? 3.11121 52.32366 34.41276 1.000 48.43959 259 GLU A N 1
ATOM 1862 C CA . GLU A 1 240 ? 1.94997 51.44889 34.51986 1.000 52.42225 259 GLU A CA 1
ATOM 1863 C C . GLU A 1 240 ? 1.20600 51.67797 35.83096 1.000 57.25640 259 GLU A C 1
ATOM 1864 O O . GLU A 1 240 ? -0.02986 51.63063 35.86321 1.000 56.75933 259 GLU A O 1
ATOM 1870 N N . LYS A 1 241 ? 1.93815 51.93770 36.92152 1.000 49.90081 260 LYS A N 1
ATOM 1871 C CA . LYS A 1 241 ? 1.27235 52.28632 38.17266 1.000 51.43135 260 LYS A CA 1
ATOM 1872 C C . LYS A 1 241 ? 0.48093 53.58589 38.03431 1.000 49.34621 260 LYS A C 1
ATOM 1873 O O . LYS A 1 241 ? -0.66439 53.66912 38.49757 1.000 46.77095 260 LYS A O 1
ATOM 1879 N N . TYR A 1 242 ? 1.06050 54.60690 37.38167 1.000 42.42536 261 TYR A N 1
ATOM 1880 C CA . TYR A 1 242 ? 0.28417 55.81502 37.10274 1.000 42.96141 261 TYR A CA 1
ATOM 1881 C C . TYR A 1 242 ? -0.98157 55.49227 36.30799 1.000 46.06124 261 TYR A C 1
ATOM 1882 O O . TYR A 1 242 ? -2.06231 56.02829 36.59170 1.000 48.70260 261 TYR A O 1
ATOM 1891 N N . ARG A 1 243 ? -0.86628 54.62543 35.30127 1.000 43.23226 262 ARG A N 1
ATOM 1892 C CA . ARG A 1 243 ? -2.01649 54.35878 34.44021 1.000 52.14938 262 ARG A CA 1
ATOM 1893 C C . ARG A 1 243 ? -3.17344 53.76764 35.24089 1.000 56.27063 262 ARG A C 1
ATOM 1894 O O . ARG A 1 243 ? -4.32636 54.18681 35.08386 1.000 52.97591 262 ARG A O 1
ATOM 1902 N N . LYS A 1 244 ? -2.87626 52.81684 36.13278 1.000 58.21883 263 LYS A N 1
ATOM 1903 C CA . LYS A 1 244 ? -3.92776 52.15565 36.89723 1.000 58.51420 263 LYS A CA 1
ATOM 1904 C C . LYS A 1 244 ? -4.58247 53.09928 37.89510 1.000 57.31295 263 LYS A C 1
ATOM 1905 O O . LYS A 1 244 ? -5.78413 52.98109 38.15271 1.000 61.11088 263 LYS A O 1
ATOM 1911 N N . LYS A 1 245 ? -3.83057 54.05655 38.44301 1.000 55.42767 264 LYS A N 1
ATOM 1912 C CA . LYS A 1 245 ? -4.33537 54.94589 39.48615 1.000 57.68068 264 LYS A CA 1
ATOM 1913 C C . LYS A 1 245 ? -4.56988 56.36093 38.97186 1.000 56.77159 264 LYS A C 1
ATOM 1914 O O . LYS A 1 245 ? -4.64442 57.31849 39.75557 1.000 50.42276 264 LYS A O 1
ATOM 1920 N N . GLN A 1 246 ? -4.72585 56.47706 37.65761 1.000 50.99085 265 GLN A N 1
ATOM 1921 C CA . GLN A 1 246 ? -4.88089 57.74490 36.95471 1.000 58.01355 265 GLN A CA 1
ATOM 1922 C C . GLN A 1 246 ? -5.98779 58.61286 37.55107 1.000 53.83185 265 GLN A C 1
ATOM 1923 O O . GLN A 1 246 ? -5.77493 59.79777 37.84645 1.000 48.17583 265 GLN A O 1
ATOM 1929 N N . LEU A 1 247 ? -7.19151 58.04069 37.70300 1.000 54.72468 266 LEU A N 1
ATOM 1930 C CA . LEU A 1 247 ? -8.34026 58.80534 38.18734 1.000 54.81928 266 LEU A CA 1
ATOM 1931 C C . LEU A 1 247 ? -8.12078 59.30969 39.61346 1.000 57.98442 266 LEU A C 1
ATOM 1932 O O . LEU A 1 247 ? -8.50657 60.43610 39.94815 1.000 58.36838 266 LEU A O 1
ATOM 1937 N N . GLU A 1 248 ? -7.48604 58.50344 40.46447 1.000 55.26437 267 GLU A N 1
ATOM 1938 C CA . GLU A 1 248 ? -7.19444 58.97394 41.81445 1.000 59.51217 267 GLU A CA 1
ATOM 1939 C C . GLU A 1 248 ? -6.17544 60.10939 41.79274 1.000 57.05841 267 GLU A C 1
ATOM 1940 O O . GLU A 1 248 ? -6.29555 61.06802 42.56440 1.000 52.48315 267 GLU A O 1
ATOM 1946 N N . LEU A 1 249 ? -5.16684 60.03062 40.91003 1.000 48.80908 268 LEU A N 1
ATOM 1947 C CA . LEU A 1 249 ? -4.20428 61.12833 40.81879 1.000 42.56155 268 LEU A CA 1
ATOM 1948 C C . LEU A 1 249 ? -4.84842 62.40710 40.28603 1.000 44.77323 268 LEU A C 1
ATOM 1949 O O . LEU A 1 249 ? -4.48623 63.50416 40.72930 1.000 43.25372 268 LEU A O 1
ATOM 1954 N N . PHE A 1 250 ? -5.81646 62.29181 39.36647 1.000 45.39424 269 PHE A N 1
ATOM 1955 C CA . PHE A 1 250 ? -6.55163 63.47372 38.92457 1.000 48.38528 269 PHE A CA 1
ATOM 1956 C C . PHE A 1 250 ? -7.30096 64.10014 40.08883 1.000 52.87087 269 PHE A C 1
ATOM 1957 O O . PHE A 1 250 ? -7.34035 65.33029 40.22684 1.000 53.47370 269 PHE A O 1
ATOM 1965 N N .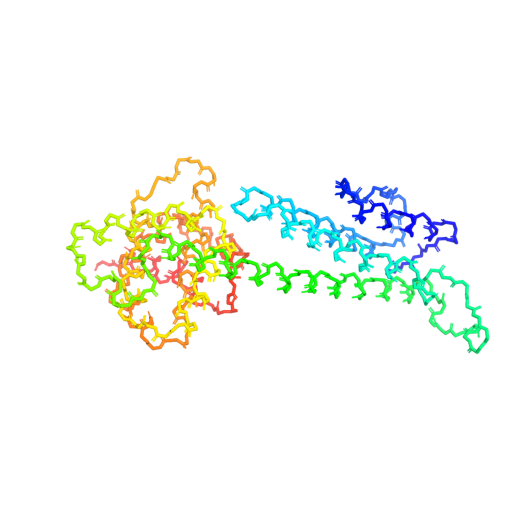 ARG A 1 251 ? -7.91515 63.26402 40.92938 1.000 53.75009 270 ARG A N 1
ATOM 1966 C CA . ARG A 1 251 ? -8.62852 63.77405 42.09790 1.000 58.28055 270 ARG A CA 1
ATOM 1967 C C . ARG A 1 251 ? -7.67453 64.49479 43.04490 1.000 48.97907 270 ARG A C 1
ATOM 1968 O O . ARG A 1 251 ? -7.96578 65.59779 43.52646 1.000 47.17330 270 ARG A O 1
ATOM 1976 N N . ILE A 1 252 ? -6.49996 63.91750 43.26472 1.000 46.57760 271 ILE A N 1
ATOM 1977 C CA . ILE A 1 252 ? -5.50560 64.54181 44.13196 1.000 48.39627 271 ILE A CA 1
ATOM 1978 C C . ILE A 1 252 ? -5.02073 65.85931 43.52678 1.000 52.47132 271 ILE A C 1
ATOM 1979 O O . ILE A 1 252 ? -4.90219 66.88003 44.21822 1.000 50.58463 271 ILE A O 1
ATOM 1984 N N . ALA A 1 253 ? -4.75622 65.85756 42.21689 1.000 47.72955 272 ALA A N 1
ATOM 1985 C CA . ALA A 1 253 ? -4.23756 67.04199 41.53846 1.000 45.28868 272 ALA A CA 1
ATOM 1986 C C . ALA A 1 253 ? -5.17091 68.23115 41.69835 1.000 45.83997 272 ALA A C 1
ATOM 1987 O O . ALA A 1 253 ? -4.72854 69.35774 41.95559 1.000 47.27771 272 ALA A O 1
ATOM 1989 N N . LEU A 1 254 ? -6.46702 68.01171 41.48343 1.000 41.37916 273 LEU A N 1
ATOM 1990 C CA . LEU A 1 254 ? -7.41731 69.10019 41.61964 1.000 50.68044 273 LEU A CA 1
ATOM 1991 C C . LEU A 1 254 ? -7.61520 69.50886 43.07148 1.000 56.65295 273 LEU A C 1
ATOM 1992 O O . LEU A 1 254 ? -8.12916 70.60539 43.32298 1.000 56.71611 273 LEU A O 1
ATOM 1997 N N . LYS A 1 255 ? -7.21040 68.66792 44.02857 1.000 54.36105 274 LYS A N 1
ATOM 1998 C CA . LYS A 1 255 ? -7.21991 69.10315 45.42221 1.000 60.53194 274 LYS A CA 1
ATOM 1999 C C . LYS A 1 255 ? -6.09948 70.10553 45.69233 1.000 55.61895 274 LYS A C 1
ATOM 2000 O O . LYS A 1 255 ? -6.32531 71.14188 46.32151 1.000 59.36662 274 LYS A O 1
ATOM 2006 N N . PHE A 1 256 ? -4.89254 69.83454 45.19854 1.000 53.22706 275 PHE A N 1
ATOM 2007 C CA . PHE A 1 256 ? -3.78118 70.75945 45.41218 1.000 51.48913 275 PHE A CA 1
ATOM 2008 C C . PHE A 1 256 ? -3.81499 71.94341 44.44554 1.000 51.85715 275 PHE A C 1
ATOM 2009 O O . PHE A 1 256 ? -3.35669 73.03788 44.78574 1.000 54.38701 275 PHE A O 1
ATOM 2017 N N . TYR A 1 257 ? -4.35090 71.76680 43.24684 1.000 48.28780 276 TYR A N 1
ATOM 2018 C CA . TYR A 1 257 ? -4.42260 72.84875 42.26334 1.000 56.87660 276 TYR A CA 1
ATOM 2019 C C . TYR A 1 257 ? -5.86463 72.97358 41.81670 1.000 62.30984 276 TYR A C 1
ATOM 2020 O O . TYR A 1 257 ? -6.22704 72.56076 40.70334 1.000 58.95716 276 TYR A O 1
ATOM 2029 N N . PRO A 1 258 ? -6.71645 73.54479 42.66986 1.000 65.93064 277 PRO A N 1
ATOM 2030 C CA . PRO A 1 258 ? -8.15840 73.53835 42.40469 1.000 72.25469 277 PRO A CA 1
ATOM 2031 C C . PRO A 1 258 ? -8.55659 74.45286 41.26792 1.000 85.39222 277 PRO A C 1
ATOM 2032 O O . PRO A 1 258 ? -9.15706 73.99039 40.29471 1.000 93.19115 277 PRO A O 1
ATOM 2036 N N . LYS A 1 259 ? -8.23113 75.73919 41.36329 1.000 96.66316 278 LYS A N 1
ATOM 2037 C CA . LYS A 1 259 ? -8.80279 76.67628 40.40914 1.000 114.39625 278 LYS A CA 1
ATOM 2038 C C . LYS A 1 259 ? -8.23175 76.43575 39.02070 1.000 125.86079 278 LYS A C 1
ATOM 2039 O O . LYS A 1 259 ? -7.18300 76.97881 38.65961 1.000 128.81502 278 LYS A O 1
ATOM 2045 N N . THR A 1 260 ? -8.94183 75.61571 38.24088 1.000 127.76904 279 THR A N 1
ATOM 2046 C CA . THR A 1 260 ? -8.46077 75.17569 36.93927 1.000 127.84192 279 THR A CA 1
ATOM 2047 C C . THR A 1 260 ? -8.17990 76.33769 35.99272 1.000 129.13238 279 THR A C 1
ATOM 2048 O O . THR A 1 260 ? -7.48668 76.14461 34.98879 1.000 126.40345 279 THR A O 1
ATOM 2052 N N . GLY A 1 261 ? -8.68250 77.53949 36.30007 1.000 128.67372 280 GLY A N 1
ATOM 2053 C CA . GLY A 1 261 ? -8.57868 78.65410 35.37201 1.000 123.91715 280 GLY A CA 1
ATOM 2054 C C . GLY A 1 261 ? -7.25068 79.38429 35.38256 1.000 118.32478 280 GLY A C 1
ATOM 2055 O O . GLY A 1 261 ? -6.87675 79.99285 34.37294 1.000 116.55851 280 GLY A O 1
ATOM 2056 N N . ASN A 1 262 ? -6.52620 79.35103 36.50704 1.000 110.67726 281 ASN A N 1
ATOM 2057 C CA . ASN A 1 262 ? -5.22115 80.01494 36.61828 1.000 96.58727 281 ASN A CA 1
ATOM 2058 C C . ASN A 1 262 ? -4.09309 79.05459 36.22956 1.000 81.53991 281 ASN A C 1
ATOM 2059 O O . ASN A 1 262 ? -3.19445 78.72555 37.00697 1.000 75.90781 281 ASN A O 1
ATOM 2064 N N . LYS A 1 263 ? -4.15801 78.62366 34.96909 1.000 71.80812 282 LYS A N 1
ATOM 2065 C CA . LYS A 1 263 ? -3.26021 77.59047 34.46620 1.000 65.39028 282 LYS A CA 1
ATOM 2066 C C . LYS A 1 263 ? -1.80813 78.06342 34.45241 1.000 66.33707 282 LYS A C 1
ATOM 2067 O O . LYS A 1 263 ? -0.90502 77.31737 34.85514 1.000 63.06305 282 LYS A O 1
ATOM 2073 N N . GLU A 1 264 ? -1.56888 79.30787 34.02273 1.000 69.20869 283 GLU A N 1
ATOM 2074 C CA . GLU A 1 264 ? -0.20300 79.81379 33.89466 1.000 68.32328 283 GLU A CA 1
ATOM 2075 C C . GLU A 1 264 ? 0.51505 79.81710 35.23970 1.000 62.38993 283 GLU A C 1
ATOM 2076 O O . GLU A 1 264 ? 1.67135 79.38948 35.34049 1.000 58.19676 283 GLU A O 1
ATOM 2082 N N . ALA A 1 265 ? -0.15126 80.31940 36.28328 1.000 62.62384 284 ALA A N 1
ATOM 2083 C CA . ALA A 1 265 ? 0.47221 80.37380 37.60078 1.000 63.10169 284 ALA A CA 1
ATOM 2084 C C . ALA A 1 265 ? 0.67788 78.97545 38.17215 1.000 59.77910 284 ALA A C 1
ATOM 2085 O O . ALA A 1 265 ? 1.71492 78.69731 38.78154 1.000 60.17086 284 ALA A O 1
ATOM 2087 N N . ASN A 1 266 ? -0.28951 78.07833 37.97679 1.000 59.09877 285 ASN A N 1
ATOM 2088 C CA . ASN A 1 266 ? -0.11289 76.70734 38.44753 1.000 52.90523 285 ASN A CA 1
ATOM 2089 C C . ASN A 1 266 ? 1.05817 76.03646 37.74904 1.000 51.58330 285 ASN A C 1
ATOM 2090 O O . ASN A 1 266 ? 1.83045 75.30659 38.38136 1.000 50.17039 285 ASN A O 1
ATOM 2095 N N . GLU A 1 267 ? 1.20717 76.26936 36.44251 1.000 48.82341 286 GLU A N 1
ATOM 2096 C CA . GLU A 1 267 ? 2.28809 75.62895 35.70225 1.000 50.41110 286 GLU A CA 1
ATOM 2097 C C . GLU A 1 267 ? 3.64766 76.11316 36.20239 1.000 49.35287 286 GLU A C 1
ATOM 2098 O O . GLU A 1 267 ? 4.55517 75.30624 36.45388 1.000 46.35767 286 GLU A O 1
ATOM 2104 N N . ALA A 1 268 ? 3.79932 77.43067 36.37493 1.000 49.25696 287 ALA A N 1
ATOM 2105 C CA . ALA A 1 268 ? 5.02516 77.96178 36.96833 1.000 55.93614 287 ALA A CA 1
ATOM 2106 C C . ALA A 1 268 ? 5.27420 77.37572 38.35538 1.000 55.06963 287 ALA A C 1
ATOM 2107 O O . ALA A 1 268 ? 6.41228 77.02648 38.69518 1.000 57.28611 287 ALA A O 1
ATOM 2109 N N . ASP A 1 269 ? 4.22656 77.25780 39.17401 1.000 54.79390 288 ASP A N 1
ATOM 2110 C CA . ASP A 1 269 ? 4.41203 76.67817 40.50307 1.000 48.38059 288 ASP A CA 1
ATOM 2111 C C . ASP A 1 269 ? 4.86586 75.22592 40.40541 1.000 47.33413 288 ASP A C 1
ATOM 2112 O O . ASP A 1 269 ? 5.77025 74.79284 41.13420 1.000 45.26973 288 ASP A O 1
ATOM 2117 N N . ILE A 1 270 ? 4.25449 74.45661 39.50315 1.000 43.15163 289 ILE A N 1
ATOM 2118 C CA . ILE A 1 270 ? 4.62331 73.05544 39.37475 1.000 38.88990 289 ILE A CA 1
ATOM 2119 C C . ILE A 1 270 ? 6.05465 72.91912 38.86711 1.000 43.42739 289 ILE A C 1
ATOM 2120 O O . ILE A 1 270 ? 6.83170 72.11116 39.38954 1.000 41.02013 289 ILE A O 1
ATOM 2125 N N . ARG A 1 271 ? 6.43247 73.71355 37.85495 1.000 43.30933 290 ARG A N 1
ATOM 2126 C CA . ARG A 1 271 ? 7.77113 73.58896 37.27745 1.000 46.16402 290 ARG A CA 1
ATOM 2127 C C . ARG A 1 271 ? 8.85282 73.96507 38.28273 1.000 45.70251 290 ARG A C 1
ATOM 2128 O O . ARG A 1 271 ? 9.93621 73.38012 38.26595 1.000 48.23704 290 ARG A O 1
ATOM 2136 N N . GLY A 1 272 ? 8.56991 74.90515 39.18366 1.000 46.84605 291 GLY A N 1
ATOM 2137 C CA . GLY A 1 272 ? 9.52276 75.24713 40.22487 1.000 51.91442 291 GLY A CA 1
ATOM 2138 C C . GLY A 1 272 ? 9.77950 74.15422 41.25532 1.000 55.06062 291 GLY A C 1
ATOM 2139 O O . GLY A 1 272 ? 10.80627 74.20554 41.93519 1.000 60.56210 291 GLY A O 1
ATOM 2140 N N . ARG A 1 273 ? 8.87210 73.17950 41.40122 1.000 50.84309 292 ARG A N 1
ATOM 2141 C CA . ARG A 1 273 ? 9.04361 72.09051 42.36596 1.000 49.99689 292 ARG A CA 1
ATOM 2142 C C . ARG A 1 273 ? 9.55188 70.80069 41.73061 1.000 49.16763 292 ARG A C 1
ATOM 2143 O O . ARG A 1 273 ? 9.87778 69.85337 42.45401 1.000 49.52530 292 ARG A O 1
ATOM 2151 N N . GLN A 1 274 ? 9.65205 70.77067 40.40600 1.000 43.82538 293 GLN A N 1
ATOM 2152 C CA . GLN A 1 274 ? 9.97368 69.58412 39.62419 1.000 46.20552 293 GLN A CA 1
ATOM 2153 C C . GLN A 1 274 ? 11.46356 69.28266 39.65810 1.000 45.46345 293 GLN A C 1
ATOM 2154 O O . GLN A 1 274 ? 12.28717 70.17757 39.44987 1.000 50.93635 293 GLN A O 1
ATOM 2160 N N . PHE A 1 275 ? 11.82996 68.00673 39.78565 1.000 41.69172 294 PHE A N 1
ATOM 2161 C CA . PHE A 1 275 ? 13.24411 67.68050 39.60898 1.000 50.24754 294 PHE A CA 1
ATOM 2162 C C . PHE A 1 275 ? 13.53891 66.81789 38.38979 1.000 56.63985 294 PHE A C 1
ATOM 2163 O O . PHE A 1 275 ? 14.69949 66.45953 38.16791 1.000 66.20215 294 PHE A O 1
ATOM 2171 N N . CYS A 1 276 ? 12.54238 66.53825 37.56015 1.000 50.90159 295 CYS A N 1
ATOM 2172 C CA . CYS A 1 276 ? 12.75820 66.08179 36.19521 1.000 50.95451 295 CYS A CA 1
ATOM 2173 C C . CYS A 1 276 ? 12.57502 67.26899 35.24876 1.000 53.71780 295 CYS A C 1
ATOM 2174 O O . CYS A 1 276 ? 12.22102 68.37363 35.65984 1.000 62.75291 295 CYS A O 1
ATOM 2177 N N . ASP A 1 277 ? 12.82708 67.04525 33.97012 1.000 49.55055 296 ASP A N 1
ATOM 2178 C CA . ASP A 1 277 ? 12.64001 68.11302 32.99952 1.000 56.50641 296 ASP A CA 1
ATOM 2179 C C . ASP A 1 277 ? 11.35195 67.96339 32.18545 1.000 57.13369 296 ASP A C 1
ATOM 2180 O O . ASP A 1 277 ? 11.03842 68.84906 31.38413 1.000 65.98950 296 ASP A O 1
ATOM 2185 N N . ALA A 1 278 ? 10.56835 66.91596 32.44281 1.000 47.74449 297 ALA A N 1
ATOM 2186 C CA . ALA A 1 278 ? 9.43122 66.52568 31.61653 1.000 47.38680 297 ALA A CA 1
ATOM 2187 C C . ALA A 1 278 ? 8.23937 67.47433 31.75460 1.000 46.91123 297 ALA A C 1
ATOM 2188 O O . ALA A 1 278 ? 8.03569 68.10963 32.79219 1.000 41.06130 297 ALA A O 1
ATOM 2190 N N . ASN A 1 279 ? 7.41356 67.52127 30.69963 1.000 37.33184 298 ASN A N 1
ATOM 2191 C CA . ASN A 1 279 ? 6.13236 68.21938 30.74556 1.000 38.46048 298 ASN A CA 1
ATOM 2192 C C . ASN A 1 279 ? 5.07435 67.43325 31.50869 1.000 37.45860 298 ASN A C 1
ATOM 2193 O O . ASN A 1 279 ? 4.04757 68.00420 31.86828 1.000 40.13893 298 ASN A O 1
ATOM 2198 N N . PHE A 1 280 ? 5.30144 66.14252 31.74268 1.000 38.07889 299 PHE A N 1
ATOM 2199 C CA . PHE A 1 280 ? 4.25250 65.25571 32.25280 1.000 37.93870 299 PHE A CA 1
ATOM 2200 C C . PHE A 1 280 ? 3.59871 65.73268 33.55520 1.000 38.19510 299 PHE A C 1
ATOM 2201 O O . PHE A 1 280 ? 2.35646 65.68769 33.63953 1.000 38.76719 299 PHE A O 1
ATOM 2209 N N . PRO A 1 281 ? 4.32979 66.17319 34.59456 1.000 38.53480 300 PRO A N 1
ATOM 2210 C CA . PRO A 1 281 ? 3.63417 66.68936 35.80061 1.000 36.62537 300 PRO A CA 1
ATOM 2211 C C . PRO A 1 281 ? 2.68518 67.83910 35.50368 1.000 42.21399 300 PRO A C 1
ATOM 2212 O O . PRO A 1 281 ? 1.53486 67.81716 35.96600 1.000 34.21165 300 PRO A O 1
ATOM 2216 N N . VAL A 1 282 ? 3.12847 68.83395 34.72162 1.000 40.51805 301 VAL A N 1
ATOM 2217 C CA . VAL A 1 282 ? 2.25213 69.93905 34.33277 1.000 39.93285 301 VAL A CA 1
ATOM 2218 C C . VAL A 1 282 ? 1.05472 69.42015 33.54771 1.000 42.83247 301 VAL A C 1
ATOM 2219 O O . VAL A 1 282 ? -0.08546 69.86563 33.74829 1.000 43.62460 301 VAL A O 1
ATOM 2223 N N . ASN A 1 283 ? 1.29382 68.48624 32.62858 1.000 37.79907 302 ASN A N 1
ATOM 2224 C CA . ASN A 1 283 ? 0.20073 67.98380 31.80079 1.000 38.52549 302 ASN A CA 1
ATOM 2225 C C . ASN A 1 283 ? -0.85347 67.27261 32.64887 1.000 39.29209 302 ASN A C 1
ATOM 2226 O O . ASN A 1 283 ? -2.06106 67.49219 32.46075 1.000 39.00605 302 ASN A O 1
ATOM 2231 N N . VAL A 1 284 ? -0.41475 66.40618 33.57567 1.000 38.64770 303 VAL A N 1
ATOM 2232 C CA . VAL A 1 284 ? -1.35130 65.68243 34.43106 1.000 39.77833 303 VAL A CA 1
ATOM 2233 C C . VAL A 1 284 ? -2.20464 66.66195 35.23418 1.000 39.52623 303 VAL A C 1
ATOM 2234 O O . VAL A 1 284 ? -3.43859 66.59372 35.23114 1.000 40.50648 303 VAL A O 1
ATOM 2238 N N . ILE A 1 285 ? -1.55810 67.62188 35.88787 1.000 42.16677 304 ILE A N 1
ATOM 2239 C CA . ILE A 1 285 ? -2.24505 68.44568 36.87298 1.000 42.98128 304 ILE A CA 1
ATOM 2240 C C . ILE A 1 285 ? -3.10203 69.53080 36.21742 1.000 45.46205 304 ILE A C 1
ATOM 2241 O O . ILE A 1 285 ? -4.23522 69.77319 36.64312 1.000 43.68673 304 ILE A O 1
ATOM 2246 N N . THR A 1 286 ? -2.59363 70.21067 35.18698 1.000 41.18341 305 THR A N 1
ATOM 2247 C CA . THR A 1 286 ? -3.28918 71.36621 34.62963 1.000 44.17444 305 THR A CA 1
ATOM 2248 C C . THR A 1 286 ? -4.01901 71.05965 33.33443 1.000 46.42362 305 THR A C 1
ATOM 2249 O O . THR A 1 286 ? -4.68606 71.94825 32.79918 1.000 44.78940 305 THR A O 1
ATOM 2253 N N . TRP A 1 287 ? -3.91004 69.83664 32.81287 1.000 46.36330 306 TRP A N 1
ATOM 2254 C CA . TRP A 1 287 ? -4.53160 69.52696 31.53108 1.000 47.74132 306 TRP A CA 1
ATOM 2255 C C . TRP A 1 287 ? -5.35864 68.24390 31.62316 1.000 46.82505 306 TRP A C 1
ATOM 2256 O O . TRP A 1 287 ? -6.58642 68.29850 31.51227 1.000 45.86035 306 TRP A O 1
ATOM 2267 N N . PHE A 1 288 ? -4.71324 67.09021 31.83370 1.000 46.36384 307 PHE A N 1
ATOM 2268 C CA . PHE A 1 288 ? -5.45548 65.82983 31.88122 1.000 44.10701 307 PHE A CA 1
ATOM 2269 C C . PHE A 1 288 ? -6.53246 65.87084 32.96309 1.000 50.74532 307 PHE A C 1
ATOM 2270 O O . PHE A 1 288 ? -7.70716 65.59457 32.69754 1.000 53.01185 307 PHE A O 1
ATOM 2278 N N . ALA A 1 289 ? -6.14306 66.20951 34.19820 1.000 46.58760 308 ALA A N 1
ATOM 2279 C CA . ALA A 1 289 ? -7.10262 66.24385 35.29889 1.000 49.10837 308 ALA A CA 1
ATOM 2280 C C . ALA A 1 289 ? -8.21633 67.24391 35.02930 1.000 55.73214 308 ALA A C 1
ATOM 2281 O O . ALA A 1 289 ? -9.39342 66.95376 35.27326 1.000 59.20521 308 ALA A O 1
ATOM 2283 N N . VAL A 1 290 ? -7.86539 68.42453 34.51796 1.000 53.28021 309 VAL A N 1
ATOM 2284 C CA . VAL A 1 290 ? -8.87722 69.44461 34.25468 1.000 57.52997 309 VAL A CA 1
ATOM 2285 C C . VAL A 1 290 ? -9.83883 68.97218 33.17305 1.000 60.18289 309 VAL A C 1
ATOM 2286 O O . VAL A 1 290 ? -11.05948 69.13485 33.28823 1.000 60.89210 309 VAL A O 1
ATOM 2290 N N . SER A 1 291 ? -9.30784 68.36925 32.11370 1.000 61.49851 310 SER A N 1
ATOM 2291 C CA . SER A 1 291 ? -10.15979 67.92014 31.02020 1.000 68.22600 310 SER A CA 1
ATOM 2292 C C . SER A 1 291 ? -11.05560 66.75872 31.45044 1.000 69.12380 310 SER A C 1
ATOM 2293 O O . SER A 1 291 ? -12.22216 66.69203 31.05045 1.000 66.12237 310 SER A O 1
ATOM 2296 N N . ARG A 1 292 ? -10.54006 65.84845 32.28434 1.000 68.04723 311 ARG A N 1
ATOM 2297 C CA . ARG A 1 292 ? -11.28813 64.64219 32.62265 1.000 77.08871 311 ARG A CA 1
ATOM 2298 C C . ARG A 1 292 ? -12.39721 64.91086 33.62966 1.000 85.36471 311 ARG A C 1
ATOM 2299 O O . ARG A 1 292 ? -13.46367 64.28711 33.54489 1.000 99.01487 311 ARG A O 1
ATOM 2307 N N . ALA A 1 293 ? -12.17568 65.81577 34.58790 1.000 78.52610 312 ALA A N 1
ATOM 2308 C CA . ALA A 1 293 ? -13.27063 66.21946 35.46483 1.000 80.97974 312 ALA A CA 1
ATOM 2309 C C . ALA A 1 293 ? -14.42016 66.82498 34.67145 1.000 98.59962 312 ALA A C 1
ATOM 2310 O O . ALA A 1 293 ? -15.59025 66.64016 35.03189 1.000 101.37198 312 ALA A O 1
ATOM 2312 N N . ALA A 1 294 ? -14.10160 67.53440 33.58063 1.000 106.68877 313 ALA A N 1
ATOM 2313 C CA . ALA A 1 294 ? -15.09844 68.26547 32.80633 1.000 118.55760 313 ALA A CA 1
ATOM 2314 C C . ALA A 1 294 ? -15.89090 67.36205 31.86939 1.000 128.97033 313 ALA A C 1
ATOM 2315 O O . ALA A 1 294 ? -17.03096 67.69265 31.52188 1.000 134.81942 313 ALA A O 1
ATOM 2317 N N . GLU A 1 295 ? -15.31680 66.23970 31.44047 1.000 132.06739 314 GLU A N 1
ATOM 2318 C CA . GLU A 1 295 ? -16.06282 65.30915 30.60509 1.000 137.71154 314 GLU A CA 1
ATOM 2319 C C . GLU A 1 295 ? -17.10083 64.56133 31.44037 1.000 139.76389 314 GLU A C 1
ATOM 2320 O O . GLU A 1 295 ? -16.90309 64.29664 32.63153 1.000 141.90086 314 GLU A O 1
ATOM 2326 N N . GLY A 1 296 ? -18.22312 64.23083 30.80379 1.000 139.19830 315 GLY A N 1
ATOM 2327 C CA . GLY A 1 296 ? -19.30963 63.54224 31.47755 1.000 136.53191 315 GLY A CA 1
ATOM 2328 C C . GLY A 1 296 ? -20.39790 63.07440 30.52839 1.000 136.44937 315 GLY A C 1
ATOM 2329 O O . GLY A 1 296 ? -20.21130 62.11540 29.77422 1.000 134.68867 315 GLY A O 1
#

Radius of gyration: 23.56 Å; Cα contacts (8 Å, |Δi|>4): 278; chains: 1; bounding box: 74×63×35 Å

Sequence (290 aa):
SCTVSEEDLTTIRNAIQKASRASLDDVNLDEDLIAKCPLLKTITASLKSVASEIATLKDTGISEEQVDELKQSYEQQVNEIVKSRDIFEKQSGGDVMKEQGAMINRMTELQVQVAQLQQQIGEQTSRMYDDMAELIFQRLAMNSTDSIRNYTAHMMEQKLHTLMTKLETNYRIFLGALRYLDHLGDQPLIDKVFDGILKRLDEMSLETNKERENGKYVLVNLLCWTVNNRFLTEKYRKKQLELFRIALKFYPKTGNKEANEADIRGRQFCDANFPVNVITWFAVSRAAEG

Organism: Aedes albopictus (NCBI:txid7160)

B-factor: mean 64.95, std 23.76, range [29.35, 145.76]

Solvent-accessible surface area: 15927 Å² total; per-residue (Å²): 142,10,85,15,38,150,115,24,16,89,62,2,62,68,16,3,50,141,4,2,115,79,84,21,98,82,28,148,28,88,115,103,14,11,62,100,0,73,41,1,114,73,2,16,57,20,4,117,54,3,12,67,42,0,51,55,0,104,127,30,60,20,61,142,117,68,3,67,91,1,40,100,30,1,55,122,43,0,41,120,8,12,141,17,172,82,0,17,68,182,38,74,66,73,41,90,178,98,150,91,23,49,44,77,61,22,0,60,64,0,64,58,44,2,42,106,8,62,133,79,0,21,88,33,0,27,122,23,0,44,75,13,0,59,74,18,0,84,159,36,42,2,42,26,28,106,42,10,156,142,50,90,90,131,56,20,89,99,44,16,98,45,0,2,43,111,1,13,90,21,73,44,8,1,24,0,0,11,90,33,1,75,172,74,58,25,88,72,2,18,40,79,1,0,54,6,0,5,86,52,0,52,111,12,54,35,145,72,95,154,53,92,58,22,0,36,44,2,0,0,2,0,0,15,20,3,47,154,59,226,64,2,65,72,24,15,136,142,92,34,116,32,0,11,146,0,0,42,76,12,7,85,125,56,64,65,89,155,68,24,49,68,47,0,93,62,15,21,110,38,142,20,87,48,0,4,38,0,1,9,142,60,0,38,62,99,73,88,114,127